Protein 4RM4 (pdb70)

Radius of gyration: 20.6 Å; Cα contacts (8 Å, |Δi|>4): 572; chains: 1; bounding box: 52×47×58 Å

Nearest PDB structures (foldseek):
  4rm4-assembly1_A  TM=1.003E+00  e=1.854E-60  Bacillus subtilis subsp. subtilis
  5l92-assembly2_B  TM=9.508E-01  e=9.763E-37  Priestia megaterium DSM 319
  3ejb-assembly2_D  TM=9.171E-01  e=3.856E-27  Bacillus subtilis
  3ejb-assembly4_H  TM=9.131E-01  e=5.137E-27  Bacillus subtilis
  3buj-assembly1_A  TM=9.079E-01  e=7.380E-24  Micromonospora echinospora

B-factor: mean 26.38, std 10.68, range [10.8, 71.42]

Foldseek 3Di:
DQQDCQVVLVCCVVPPQWDADVVVQAIEHFAQVLLQCQQAVLVFWAQQPLLALSNDHPPVNVLQVVLLLQQQDPVLLVVCLVVLLVLLVVLCVVCLPPQKDWCQVSHLQVSQQVSLCVLLVPPPVCSVVSVVLLVLLPDDCDDDPPVSVVVSVVVVVVSLVVQLVSSVVVLVVLLVPNDSHSSVSCVPVSHDDSSNVSSVSVNCSNVPNVQLSFLLQQLVVLQQVDPPNLVVCLVPVVLLLLSSLLSCLQFQFFQKGKIATCAFDDRPRHTDHHGGIYIRGLNSNSQHCVVDPPSVDSDSPDPPRPRQSQTYHSPRNSCVVVSSSSNSSNSSVVSNSDVDKHWDDFAFDDDPRGHGTPTTMMGD

Organism: Bacillus subtilis (strain 168) 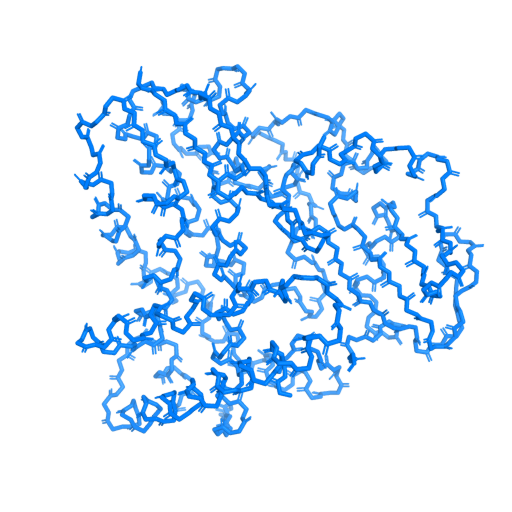(NCBI:txid224308)

InterPro domains:
  IPR001128 Cytochrome P450 [PF00067] (47-373)
  IPR001128 Cytochrome P450 [PR00385] (239-256)
  IPR001128 Cytochrome P450 [PR00385] (274-285)
  IPR001128 Cytochrome P450 [PR00385] (340-349)
  IPR001128 Cytochrome P450 [PR00385] (349-360)
  IPR002397 Cytochrome P450, B-class [PR00359] (84-95)
  IPR002397 Cytochrome P450, B-class [PR00359] (130-146)
  IPR002397 Cytochrome P450, B-class [PR00359] (147-162)
  IPR002397 Cytochrome P450, B-class [PR00359] (193-215)
  IPR002397 Cytochrome P450, B-class [PR00359] (274-285)
  IPR002397 Cytochrome P450, B-class [PR00359] (291-318)
  IPR002397 Cytochrome P450, B-class [PR00359] (319-334)
  IPR002397 Cytochrome P450, B-class [PR00359] (340-349)
  IPR002397 Cytochrome P450, B-class [PR00359] (349-360)
  IPR017972 Cytochrome P450, conserved site [PS00086] (342-351)
  IPR036396 Cytochrome P450 superfamily [G3DSA:1.10.630.10] (22-396)
  IPR036396 Cytochrome P450 superfamily [SSF48264] (23-396)

Solvent-accessible surface area: 17313 Å² total; per-residue (Å²): 124,46,1,92,27,24,94,126,12,56,47,30,14,174,120,34,37,10,32,57,61,125,159,97,101,18,31,18,0,0,53,4,106,20,0,57,97,0,7,21,24,81,113,42,4,10,5,77,108,89,90,10,11,81,39,40,32,51,113,97,4,81,102,2,42,60,8,0,61,56,0,11,50,97,199,11,15,140,85,30,76,74,92,0,59,84,6,0,61,95,13,9,131,170,2,85,81,107,86,64,0,26,0,10,120,26,0,0,68,18,0,3,7,44,0,10,0,43,2,0,12,10,56,102,91,88,54,127,92,0,36,41,14,3,56,64,15,68,48,89,65,58,125,71,103,75,140,50,35,62,56,37,96,122,65,75,88,120,1,47,121,77,0,30,70,27,0,42,41,15,10,112,75,23,126,112,95,84,104,97,3,0,0,4,39,3,24,162,105,84,166,19,58,26,158,35,3,31,32,0,0,5,20,19,2,62,44,25,9,42,44,7,11,2,2,0,0,0,0,0,32,0,3,38,83,28,129,46,15,7,88,52,3,104,85,81,68,108,31,1,69,70,2,3,36,0,0,2,1,13,12,2,11,30,4,18,49,122,20,35,2,65,157,91,26,109,3,50,64,75,101,0,134,107,48,29,45,0,33,0,23,1,4,0,0,0,17,5,82,95,92,8,100,155,8,100,108,16,54,4,138,25,157,108,23,46,20,3,13,23,10,71,38,56,36,73,43,21,20,1,51,12,12,85,28,5,0,42,7,0,1,37,13,0,3,74,28,5,94,89,9,83,48,63,44,43,56,16,32,131,57,113,78,40,8,2,3,140,24,0,95,0,84,75

Structure (mmCIF, N/CA/C/O backbone):
data_4RM4
#
_entry.id   4RM4
#
_cell.length_a   53.996
_cell.length_b   67.573
_cell.length_c   56.406
_cell.angle_alpha   90.00
_cell.angle_beta   113.04
_cell.angle_gamma   90.00
#
_symmetry.space_group_name_H-M   'P 1 21 1'
#
loop_
_entity.id
_entity.type
_entity.pdbx_description
1 polymer 'Cytochrome P450'
2 non-polymer 'PROTOPORPHYRIN IX CONTAINING FE'
3 water water
#
loop_
_atom_site.group_PDB
_atom_site.id
_atom_site.type_symbol
_atom_site.label_atom_id
_atom_site.label_alt_id
_atom_site.label_comp_id
_atom_site.label_asym_id
_atom_site.label_entity_id
_atom_site.label_seq_id
_atom_site.pdbx_PDB_ins_code
_atom_site.Cartn_x
_atom_site.Cartn_y
_atom_site.Cartn_z
_atom_site.occupancy
_atom_site.B_iso_or_equiv
_atom_site.auth_seq_id
_atom_site.auth_comp_id
_atom_site.auth_asym_id
_atom_site.auth_atom_id
_atom_site.pdbx_PDB_model_num
ATOM 1 N N . ASP A 1 22 ? -2.761 -1.891 -13.227 1.00 31.54 22 ASP A N 1
ATOM 2 C CA . ASP A 1 22 ? -4.152 -2.070 -12.835 1.00 33.56 22 ASP A CA 1
ATOM 3 C C . ASP A 1 22 ? -5.047 -0.960 -13.394 1.00 27.12 22 ASP A C 1
ATOM 4 O O . ASP A 1 22 ? -4.634 -0.203 -14.282 1.00 23.97 22 ASP A O 1
ATOM 9 N N . ALA A 1 23 ? -6.268 -0.870 -12.871 1.00 31.87 23 ALA A N 1
ATOM 10 C CA . ALA A 1 23 ? -7.255 0.089 -13.368 1.00 28.08 23 ALA A CA 1
ATOM 11 C C . ALA A 1 23 ? -6.922 1.533 -12.996 1.00 26.15 23 ALA A C 1
ATOM 12 O O . ALA A 1 23 ? -7.496 2.468 -13.557 1.00 23.23 23 ALA A O 1
ATOM 14 N N . TYR A 1 24 ? -6.003 1.718 -12.054 1.00 23.95 24 TYR A N 1
ATOM 15 C CA . TYR A 1 24 ? -5.577 3.068 -11.698 1.00 23.09 24 TYR A CA 1
ATOM 16 C C . TYR A 1 24 ? -4.413 3.538 -12.564 1.00 22.17 24 TYR A C 1
ATOM 17 O O . TYR A 1 24 ? -3.915 4.656 -12.389 1.00 18.78 24 TYR A O 1
ATOM 26 N N . HIS A 1 25 ? -3.976 2.688 -13.496 1.00 17.97 25 HIS A N 1
ATOM 27 C CA . HIS A 1 25 ? -2.766 2.975 -14.279 1.00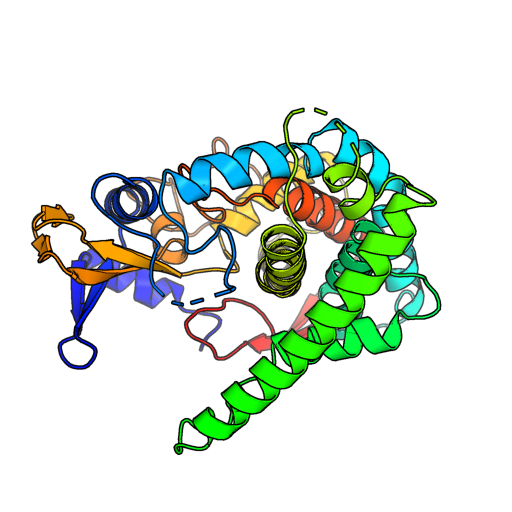 21.17 25 HIS A CA 1
ATOM 28 C C . HIS A 1 25 ? -2.977 2.776 -15.770 1.00 21.82 25 HIS A C 1
ATOM 29 O O . HIS A 1 25 ? -2.264 2.000 -16.402 1.00 22.06 25 HIS A O 1
ATOM 36 N N . PRO A 1 26 ? -3.957 3.489 -16.348 1.00 20.64 26 PRO A N 1
ATOM 37 C CA . PRO A 1 26 ? -4.258 3.305 -17.772 1.00 18.52 26 PRO A CA 1
ATOM 38 C C . PRO A 1 26 ? -3.363 4.115 -18.713 1.00 19.06 26 PRO A C 1
ATOM 39 O O . PRO A 1 26 ? -3.455 3.952 -19.933 1.00 16.96 26 PRO A O 1
ATOM 43 N N . PHE A 1 27 ? -2.523 4.984 -18.164 1.00 19.74 27 PHE A N 1
ATOM 44 C CA . PHE A 1 27 ? -1.824 5.975 -18.978 1.00 21.00 27 PHE A CA 1
ATOM 45 C C . PHE A 1 27 ? -0.778 5.423 -19.949 1.00 19.60 27 PHE A C 1
ATOM 46 O O . PHE A 1 27 ? -0.666 5.907 -21.070 1.00 22.53 27 PHE A O 1
ATOM 54 N N . PRO A 1 28 ? -0.023 4.402 -19.526 1.00 22.38 28 PRO A N 1
ATOM 55 C CA . PRO A 1 28 ? 0.821 3.724 -20.520 1.00 23.65 28 PRO A CA 1
ATOM 56 C C . PRO A 1 28 ? 0.034 3.190 -21.721 1.00 21.08 28 PRO A C 1
ATOM 57 O O . PRO A 1 28 ? 0.498 3.324 -22.865 1.00 23.49 28 PRO A O 1
ATOM 61 N N . TRP A 1 29 ? -1.146 2.617 -21.493 1.00 18.26 29 TRP A N 1
ATOM 62 C CA . TRP A 1 29 ? -1.948 2.118 -22.605 1.00 24.59 29 TRP A CA 1
ATOM 63 C C . TRP A 1 29 ? -2.421 3.243 -23.522 1.00 20.42 29 TRP A C 1
ATOM 64 O O . TRP A 1 29 ? -2.314 3.126 -24.740 1.00 21.11 29 TRP A O 1
ATOM 75 N N . TYR A 1 30 ? -2.960 4.318 -22.942 1.00 20.65 30 TYR A N 1
ATOM 76 C CA . TYR A 1 30 ? -3.308 5.500 -23.724 1.00 19.74 30 TYR A CA 1
ATOM 77 C C . TYR A 1 30 ? -2.103 5.936 -24.570 1.00 18.14 30 TYR A C 1
ATOM 78 O O . TYR A 1 30 ? -2.239 6.244 -25.748 1.00 21.27 30 TYR A O 1
ATOM 87 N N . GLU A 1 31 ? -0.931 6.000 -23.943 1.00 17.88 31 GLU A N 1
ATOM 88 C CA . GLU A 1 31 ? 0.267 6.451 -24.643 1.00 21.35 31 GLU A CA 1
ATOM 89 C C . GLU A 1 31 ? 0.581 5.561 -25.841 1.00 21.79 31 GLU A C 1
ATOM 90 O O . GLU A 1 31 ? 0.958 6.057 -26.904 1.00 23.52 31 GLU A O 1
ATOM 96 N N . SER A 1 32 ? 0.390 4.254 -25.678 1.00 22.23 32 SER A N 1
ATOM 97 C CA . SER A 1 32 ? 0.625 3.323 -26.773 1.00 22.69 32 SER A CA 1
ATOM 98 C C . SER A 1 32 ? -0.383 3.526 -27.918 1.00 24.68 32 SER A C 1
ATOM 99 O O . SER A 1 32 ? -0.012 3.473 -29.089 1.00 27.32 32 SER A O 1
ATOM 102 N N . MET A 1 33 ? -1.648 3.781 -27.585 1.00 19.45 33 MET A N 1
ATOM 103 C CA . MET A 1 33 ? -2.660 4.046 -28.613 1.00 22.38 33 MET A CA 1
ATOM 104 C C . MET A 1 33 ? -2.423 5.373 -29.334 1.00 19.24 33 MET A C 1
ATOM 105 O O . MET A 1 33 ? -2.550 5.453 -30.547 1.00 23.24 33 MET A O 1
ATOM 110 N N . ARG A 1 34 ? -2.097 6.427 -28.595 1.00 21.07 34 ARG A N 1
ATOM 111 C CA . ARG A 1 34 ? -1.813 7.699 -29.256 1.00 21.61 34 ARG A CA 1
ATOM 112 C C . ARG A 1 34 ? -0.721 7.518 -30.308 1.00 25.93 34 ARG A C 1
ATOM 113 O O . ARG A 1 34 ? -0.782 8.095 -31.408 1.00 22.27 34 ARG A O 1
ATOM 121 N N . LYS A 1 35 ? 0.266 6.698 -29.959 1.00 20.52 35 LYS A N 1
ATOM 122 C CA . LYS A 1 35 ? 1.413 6.462 -30.828 1.00 24.78 35 LYS A CA 1
ATOM 123 C C . LYS A 1 35 ? 1.129 5.456 -31.944 1.00 25.50 35 LYS A C 1
ATOM 124 O O . LYS A 1 35 ? 1.488 5.688 -33.102 1.00 27.98 35 LYS A O 1
ATOM 130 N N . ASP A 1 36 ? 0.485 4.350 -31.590 1.00 26.42 36 ASP A N 1
ATOM 131 C CA . ASP A 1 36 ? 0.322 3.209 -32.497 1.00 29.37 36 ASP A CA 1
ATOM 132 C C . ASP A 1 36 ? -1.043 3.079 -33.171 1.00 32.92 36 ASP A C 1
ATOM 133 O O . ASP A 1 36 ? -1.128 2.548 -34.276 1.00 31.55 36 ASP A O 1
ATOM 138 N N . ALA A 1 37 ? -2.109 3.525 -32.503 1.00 25.81 37 ALA A N 1
ATOM 139 C CA . ALA A 1 37 ? -3.461 3.371 -33.043 1.00 18.52 37 ALA A CA 1
ATOM 140 C C . ALA A 1 37 ? -4.374 4.501 -32.572 1.00 19.54 37 ALA A C 1
ATOM 141 O O . ALA A 1 37 ? -5.348 4.253 -31.857 1.00 19.76 37 ALA A O 1
ATOM 143 N N . PRO A 1 38 ? -4.065 5.744 -32.968 1.00 19.88 38 PRO A N 1
ATOM 144 C CA . PRO A 1 38 ? -4.799 6.873 -32.375 1.00 15.93 38 PRO A CA 1
ATOM 145 C C . PRO A 1 38 ? -6.290 6.914 -32.717 1.00 21.45 38 PRO A C 1
ATOM 146 O O . PRO A 1 38 ? -7.050 7.531 -31.974 1.00 16.35 38 PRO A O 1
ATOM 150 N N . VAL A 1 39 ? -6.688 6.310 -33.832 1.00 17.20 39 VAL A N 1
ATOM 151 C CA . VAL A 1 39 ? -8.098 6.205 -34.188 1.00 18.27 39 VAL A CA 1
ATOM 152 C C . VAL A 1 39 ? -8.389 4.743 -34.523 1.00 22.92 39 VAL A C 1
ATOM 153 O O . VAL A 1 39 ? -7.999 4.252 -35.563 1.00 22.14 39 VAL A O 1
ATOM 157 N N . SER A 1 40 ? -9.081 4.057 -33.628 1.00 17.12 40 SER A N 1
ATOM 158 C CA . SER A 1 40 ? -9.127 2.595 -33.657 1.00 22.88 40 SER A CA 1
ATOM 159 C C . SER A 1 40 ? -10.571 2.099 -33.716 1.00 22.48 40 SER A C 1
ATOM 160 O O . SER A 1 40 ? -11.438 2.687 -33.088 1.00 18.67 40 SER A O 1
ATOM 163 N N . PHE A 1 41 ? -10.836 1.025 -34.464 1.00 20.81 41 PHE A N 1
ATOM 164 C CA . PHE A 1 41 ? -12.200 0.484 -34.517 1.00 16.95 41 PHE A CA 1
ATOM 165 C C . PHE A 1 41 ? -12.291 -0.893 -33.866 1.00 17.67 41 PHE A C 1
ATOM 166 O O . PHE A 1 41 ? -11.531 -1.798 -34.182 1.00 18.03 41 PHE A O 1
ATOM 174 N N . ASP A 1 42 ? -13.237 -1.036 -32.950 1.00 16.67 42 ASP A N 1
ATOM 175 C CA . ASP A 1 42 ? -13.451 -2.287 -32.239 1.00 19.31 42 ASP A CA 1
ATOM 176 C C . ASP A 1 42 ? -14.533 -3.039 -32.992 1.00 18.51 42 ASP A C 1
ATOM 177 O O . ASP A 1 42 ? -15.670 -2.583 -33.072 1.00 16.46 42 ASP A O 1
ATOM 182 N N . GLU A 1 43 ? -14.170 -4.171 -33.589 1.00 14.62 43 GLU A N 1
ATOM 183 C CA . GLU A 1 43 ? -15.100 -4.878 -34.458 1.00 17.21 43 GLU A CA 1
ATOM 184 C C . GLU A 1 43 ? -16.178 -5.630 -33.677 1.00 18.25 43 GLU A C 1
ATOM 185 O O . GLU A 1 43 ? -17.219 -5.945 -34.233 1.00 24.09 43 GLU A O 1
ATOM 191 N N . GLU A 1 44 ? -15.926 -5.939 -32.406 1.00 16.99 44 GLU A N 1
ATOM 192 C CA . GLU A 1 44 ? -16.947 -6.653 -31.645 1.00 17.78 44 GLU A CA 1
ATOM 193 C C . GLU A 1 44 ? -18.057 -5.683 -31.290 1.00 19.59 44 GLU A C 1
ATOM 194 O O . GLU A 1 44 ? -19.239 -5.928 -31.574 1.00 21.27 44 GLU A O 1
ATOM 200 N N . ASN A 1 45 ? -17.667 -4.589 -30.650 1.00 20.67 45 ASN A N 1
ATOM 201 C CA . ASN A 1 45 ? -18.637 -3.614 -30.159 1.00 21.02 45 ASN A CA 1
ATOM 202 C C . ASN A 1 45 ? -19.011 -2.564 -31.207 1.00 19.17 45 ASN A C 1
ATOM 203 O O . ASN A 1 45 ? -19.944 -1.779 -31.016 1.00 24.51 45 ASN A O 1
ATOM 208 N N . GLN A 1 46 ? -18.315 -2.596 -32.340 1.00 19.43 46 GLN A N 1
ATOM 209 C CA . GLN A 1 46 ? -18.547 -1.658 -33.431 1.00 16.92 46 GLN A CA 1
ATOM 210 C C . GLN A 1 46 ? -18.479 -0.210 -32.958 1.00 20.69 46 GLN A C 1
ATOM 211 O O . GLN A 1 46 ? -19.402 0.575 -33.170 1.00 22.50 46 GLN A O 1
ATOM 217 N N . VAL A 1 47 ? -17.380 0.132 -32.305 1.00 14.77 47 VAL A N 1
ATOM 218 C CA . VAL A 1 47 ? -17.167 1.480 -31.838 1.00 18.05 47 VAL A CA 1
ATOM 219 C C . VAL A 1 47 ? -15.751 1.951 -32.125 1.00 16.55 47 VAL A C 1
ATOM 220 O O . VAL A 1 47 ? -14.785 1.181 -32.045 1.00 18.35 47 VAL A O 1
ATOM 224 N N . TRP A 1 48 ? -15.644 3.219 -32.501 1.00 16.38 48 TRP A N 1
ATOM 225 C CA . TRP A 1 48 ? -14.357 3.874 -32.655 1.00 15.36 48 TRP A CA 1
ATOM 226 C C . TRP A 1 48 ? -13.841 4.434 -31.331 1.00 13.47 48 TRP A C 1
ATOM 227 O O . TRP A 1 48 ? -14.610 4.959 -30.544 1.00 18.23 48 TRP A O 1
ATOM 238 N N . SER A 1 49 ? -12.533 4.352 -31.117 1.00 13.55 49 SER A N 1
ATOM 239 C CA . SER A 1 49 ? -11.891 5.004 -29.977 1.00 13.44 49 SER A CA 1
ATOM 240 C C . SER A 1 49 ? -10.878 6.033 -30.480 1.00 15.16 49 SER A C 1
ATOM 241 O O . SER A 1 49 ? -10.113 5.770 -31.398 1.00 16.56 49 SER A O 1
ATOM 244 N N . VAL A 1 50 ? -10.897 7.223 -29.896 1.00 15.67 50 VAL A N 1
ATOM 245 C CA . VAL A 1 50 ? -10.070 8.318 -30.377 1.00 16.84 50 VAL A CA 1
ATOM 246 C C . VAL A 1 50 ? -9.208 8.799 -29.203 1.00 16.01 50 VAL A C 1
ATOM 247 O O . VAL A 1 50 ? -9.728 9.010 -28.120 1.00 13.48 50 VAL A O 1
ATOM 251 N N . PHE A 1 51 ? -7.897 8.935 -29.413 1.00 14.60 51 PHE A N 1
ATOM 252 C CA . PHE A 1 51 ? -6.960 9.138 -28.305 1.00 15.65 51 PHE A CA 1
ATOM 253 C C . PHE A 1 51 ? -6.129 10.432 -28.321 1.00 16.18 51 PHE A C 1
ATOM 254 O O . PHE A 1 51 ? -5.569 10.806 -27.291 1.00 14.29 51 PHE A O 1
ATOM 262 N N . LEU A 1 52 ? -6.023 11.095 -29.473 1.00 14.18 52 LEU A N 1
ATOM 263 C CA . LEU A 1 52 ? -5.202 12.308 -29.568 1.00 16.58 52 LEU A CA 1
ATOM 264 C C . LEU A 1 52 ? -5.986 13.555 -29.184 1.00 15.47 52 LEU A C 1
ATOM 265 O O . LEU A 1 52 ? -7.175 13.660 -29.465 1.00 17.53 52 LEU A O 1
ATOM 270 N N . TYR A 1 53 ? -5.312 14.507 -28.555 1.00 17.01 53 TYR A N 1
ATOM 271 C CA . TYR A 1 53 ? -5.983 15.739 -28.124 1.00 18.05 53 TYR A CA 1
ATOM 272 C C . TYR A 1 53 ? -6.819 16.442 -29.222 1.00 16.69 53 TYR A C 1
ATOM 273 O O . TYR A 1 53 ? -7.989 16.752 -29.016 1.00 15.90 53 TYR A O 1
ATOM 282 N N . ASP A 1 54 ? -6.233 16.727 -30.382 1.00 18.46 54 ASP A N 1
ATOM 283 C CA . ASP A 1 54 ? -7.012 17.415 -31.415 1.00 20.06 54 ASP A CA 1
ATOM 284 C C . ASP A 1 54 ? -8.237 16.608 -31.872 1.00 19.70 54 ASP A C 1
ATOM 285 O O . ASP A 1 54 ? -9.323 17.158 -32.085 1.00 19.72 54 ASP A O 1
ATOM 290 N N . ASP A 1 55 ? -8.068 15.297 -32.018 1.00 18.99 55 ASP A N 1
ATOM 291 C CA . ASP A 1 55 ? -9.166 14.444 -32.443 1.00 17.27 55 ASP A CA 1
ATOM 292 C C . ASP A 1 55 ? -10.257 14.375 -31.373 1.00 17.65 55 ASP A C 1
ATOM 293 O O . ASP A 1 55 ? -11.447 14.557 -31.669 1.00 18.85 55 ASP A O 1
ATOM 298 N N . VAL A 1 56 ? -9.847 14.121 -30.138 1.00 14.61 56 VAL A N 1
ATOM 299 C CA . VAL A 1 56 ? -10.791 14.083 -29.024 1.00 14.63 56 VAL A CA 1
ATOM 300 C C . VAL A 1 56 ? -11.567 15.394 -28.907 1.00 16.88 56 VAL A C 1
ATOM 301 O O . VAL A 1 56 ? -12.785 15.394 -28.755 1.00 15.94 56 VAL A O 1
ATOM 305 N N . LYS A 1 57 ? -10.868 16.522 -28.977 1.00 15.70 57 LYS A N 1
ATOM 306 C CA . LYS A 1 57 ? -11.524 17.814 -28.764 1.00 15.21 57 LYS A CA 1
ATOM 307 C C . LYS A 1 57 ? -12.515 18.114 -29.896 1.00 16.93 57 LYS A C 1
ATOM 308 O O . LYS A 1 57 ? -13.611 18.644 -29.662 1.00 19.53 57 LYS A O 1
ATOM 314 N N . LYS A 1 58 ? -12.148 17.745 -31.117 1.00 16.24 58 LYS A N 1
ATOM 315 C CA . LYS A 1 58 ? -13.048 17.924 -32.253 1.00 18.13 58 LYS A CA 1
ATOM 316 C C . LYS A 1 58 ? -14.317 17.083 -32.105 1.00 17.43 58 LYS A C 1
ATOM 317 O O . LYS A 1 58 ? -15.425 17.589 -32.304 1.00 16.33 58 LYS A O 1
ATOM 323 N N . VAL A 1 59 ? -14.160 15.800 -31.776 1.00 17.36 59 VAL A N 1
ATOM 324 C CA . VAL A 1 59 ? -15.322 14.921 -31.594 1.00 16.32 59 VAL A CA 1
ATOM 325 C C . VAL A 1 59 ? -16.278 15.506 -30.545 1.00 18.19 59 VAL A C 1
ATOM 326 O O . VAL A 1 59 ? -17.469 15.650 -30.776 1.00 17.98 59 VAL A O 1
ATOM 330 N N . VAL A 1 60 ? -15.712 15.876 -29.408 1.00 15.26 60 VAL A N 1
ATOM 331 C CA . VAL A 1 60 ? -16.472 16.300 -28.246 1.00 15.13 60 VAL A CA 1
ATOM 332 C C . VAL A 1 60 ? -17.157 17.627 -28.502 1.00 13.42 60 VAL A C 1
ATOM 333 O O . VAL A 1 60 ? -18.290 17.823 -28.100 1.00 15.53 60 VAL A O 1
ATOM 337 N N . GLY A 1 61 ? -16.487 18.520 -29.222 1.00 14.28 61 GLY A N 1
ATOM 338 C CA . GLY A 1 61 ? -17.009 19.860 -29.432 1.00 14.67 61 GLY A CA 1
ATOM 339 C C . GLY A 1 61 ? -17.860 20.072 -30.672 1.00 22.69 61 GLY A C 1
ATOM 340 O O . GLY A 1 61 ? -18.634 21.039 -30.754 1.00 19.05 61 GLY A O 1
ATOM 341 N N . ASP A 1 62 ? -17.728 19.185 -31.650 1.00 18.09 62 ASP A N 1
ATOM 342 C CA . ASP A 1 62 ? -18.359 19.438 -32.933 1.00 18.30 62 ASP A CA 1
ATOM 343 C C . ASP A 1 62 ? -19.811 18.966 -32.879 1.00 22.44 62 ASP A C 1
ATOM 344 O O . ASP A 1 62 ? -20.115 17.832 -33.233 1.00 22.14 62 ASP A O 1
ATOM 349 N N . LYS A 1 63 ? -20.700 19.837 -32.412 1.00 21.61 63 LYS A N 1
ATOM 350 C CA . LYS A 1 63 ? -22.108 19.484 -32.286 1.00 25.92 63 LYS A CA 1
ATOM 351 C C . LYS A 1 63 ? -22.759 19.226 -33.641 1.00 26.06 63 LYS A C 1
ATOM 352 O O . LYS A 1 63 ? -23.710 18.459 -33.739 1.00 23.73 63 LYS A O 1
ATOM 358 N N . GLU A 1 64 ? -22.238 19.854 -34.688 1.00 28.11 64 GLU A N 1
ATOM 359 C CA . GLU A 1 64 ? -22.818 19.684 -36.019 1.00 25.98 64 GLU A CA 1
ATOM 360 C C . GLU A 1 64 ? -22.615 18.269 -36.574 1.00 28.47 64 GLU A C 1
ATOM 361 O O . GLU A 1 64 ? -23.472 17.755 -37.302 1.00 26.47 64 GLU A O 1
ATOM 367 N N . LEU A 1 65 ? -21.484 17.649 -36.231 1.00 22.33 65 LEU A N 1
ATOM 368 C CA . LEU A 1 65 ? -21.115 16.342 -36.768 1.00 20.23 65 LEU A CA 1
ATOM 369 C C . LEU A 1 65 ? -21.290 15.176 -35.795 1.00 20.27 65 LEU A C 1
ATOM 370 O O . LEU A 1 65 ? -21.412 14.031 -36.214 1.00 20.31 65 LEU A O 1
ATOM 375 N N . PHE A 1 66 ? -21.299 15.460 -34.496 1.00 21.11 66 PHE A N 1
ATOM 376 C CA . PHE A 1 66 ? -21.274 14.389 -33.503 1.00 19.67 66 PHE A CA 1
ATOM 377 C C . PHE A 1 66 ? -22.330 14.633 -32.431 1.00 17.64 66 PHE A C 1
ATOM 378 O O . PHE A 1 66 ? -22.250 15.609 -31.693 1.00 18.73 66 PHE A O 1
ATOM 386 N N . SER A 1 67 ? -23.335 13.752 -32.394 1.00 19.17 67 SER A N 1
ATOM 387 C CA . SER A 1 67 ? -24.509 13.876 -31.531 1.00 20.60 67 SER A CA 1
ATOM 388 C C . SER A 1 67 ? -24.307 13.308 -30.126 1.00 16.43 67 SER A C 1
ATOM 389 O O . SER A 1 67 ? -23.528 12.374 -29.936 1.00 16.91 67 SER A O 1
ATOM 392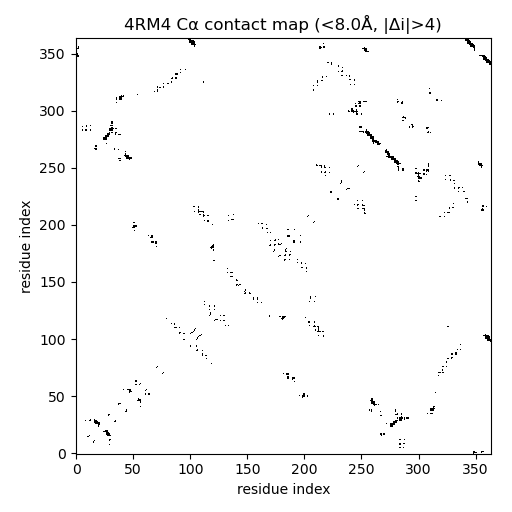 N N . SER A 1 68 ? -25.027 13.867 -29.149 1.00 15.32 68 SER A N 1
ATOM 393 C CA . SER A 1 68 ? -24.945 13.374 -27.783 1.00 15.84 68 SER A CA 1
ATOM 394 C C . SER A 1 68 ? -26.182 12.557 -27.442 1.00 21.10 68 SER A C 1
ATOM 395 O O . SER A 1 68 ? -26.305 12.024 -26.333 1.00 20.42 68 SER A O 1
ATOM 398 N N . CYS A 1 69 ? -27.097 12.457 -28.394 1.00 19.65 69 CYS A N 1
ATOM 399 C CA . CYS A 1 69 ? -28.323 11.693 -28.165 1.00 21.19 69 CYS A CA 1
ATOM 400 C C . CYS A 1 69 ? -28.016 10.199 -28.221 1.00 27.56 69 CYS A C 1
ATOM 401 O O . CYS A 1 69 ? -27.651 9.672 -29.271 1.00 31.71 69 CYS A O 1
ATOM 404 N N . MET A 1 70 ? -28.158 9.520 -27.088 1.00 27.83 70 MET A N 1
ATOM 405 C CA . MET A 1 70 ? -27.742 8.122 -26.977 1.00 26.58 70 MET A CA 1
ATOM 406 C C . MET A 1 70 ? -28.927 7.163 -27.034 1.00 33.11 70 MET A C 1
ATOM 407 O O . MET A 1 70 ? -30.032 7.510 -26.626 1.00 32.37 70 MET A O 1
ATOM 412 N N . GLY A 1 78 ? -34.871 10.857 -20.441 1.00 43.52 78 GLY A N 1
ATOM 413 C CA . GLY A 1 78 ? -34.880 10.967 -18.994 1.00 42.99 78 GLY A CA 1
ATOM 414 C C . GLY A 1 78 ? -33.501 11.296 -18.464 1.00 41.90 78 GLY A C 1
ATOM 415 O O . GLY A 1 78 ? -33.295 11.406 -17.254 1.00 36.96 78 GLY A O 1
ATOM 416 N N . ASN A 1 79 ? -32.555 11.456 -19.384 1.00 36.68 79 ASN A N 1
ATOM 417 C CA . ASN A 1 79 ? -31.167 11.758 -19.043 1.00 33.37 79 ASN A CA 1
ATOM 418 C C . ASN A 1 79 ? -30.875 13.255 -18.994 1.00 31.03 79 ASN A C 1
ATOM 419 O O . ASN A 1 79 ? -29.740 13.669 -18.742 1.00 28.55 79 ASN A O 1
ATOM 424 N N . SER A 1 80 ? -31.904 14.055 -19.252 1.00 26.64 80 SER A N 1
ATOM 425 C CA . SER A 1 80 ? -31.781 15.506 -19.235 1.00 24.04 80 SER A CA 1
ATOM 426 C C . SER A 1 80 ? -30.778 15.988 -20.291 1.00 20.01 80 SER A C 1
ATOM 427 O O . SER A 1 80 ? -30.591 15.329 -21.307 1.00 19.15 80 SER A O 1
ATOM 430 N N . ILE A 1 81 ? -30.142 17.127 -20.043 1.00 16.23 81 ILE A N 1
ATOM 431 C CA . ILE A 1 81 ? -29.435 17.869 -21.088 1.00 15.02 81 ILE A CA 1
ATOM 432 C C . ILE A 1 81 ? -28.173 17.196 -21.647 1.00 18.22 81 ILE A C 1
ATOM 433 O O . ILE A 1 81 ? -27.779 17.464 -22.784 1.00 16.93 81 ILE A O 1
ATOM 438 N N . ILE A 1 82 ? -27.544 16.338 -20.855 1.00 16.44 82 ILE A N 1
ATOM 439 C CA . ILE A 1 82 ? -26.274 15.744 -21.265 1.00 15.52 82 ILE A CA 1
ATOM 440 C C . ILE A 1 82 ? -26.466 14.832 -22.471 1.00 15.73 82 ILE A C 1
ATOM 441 O O . ILE A 1 82 ? -25.519 14.551 -23.191 1.00 17.79 82 ILE A O 1
ATOM 446 N N . ASN A 1 83 ? -27.700 14.387 -22.690 1.00 14.99 83 ASN A N 1
ATOM 447 C CA . ASN A 1 83 ? -28.002 13.526 -23.840 1.00 20.91 83 ASN A CA 1
ATOM 448 C C . ASN A 1 83 ? -29.010 14.162 -24.797 1.00 19.27 83 ASN A C 1
ATOM 449 O O . ASN A 1 83 ? -29.803 13.474 -25.441 1.00 25.25 83 ASN A O 1
ATOM 454 N N . MET A 1 84 ? -28.987 15.482 -24.863 1.00 19.21 84 MET A N 1
ATOM 455 C CA . MET A 1 84 ? -29.861 16.219 -25.764 1.00 20.64 84 MET A CA 1
ATOM 456 C C . MET A 1 84 ? -29.004 16.940 -26.787 1.00 19.57 84 MET A C 1
ATOM 457 O O . MET A 1 84 ? -27.880 17.322 -26.492 1.00 19.17 84 MET A O 1
ATOM 462 N N . ASP A 1 85 ? -29.554 17.148 -27.981 1.00 21.38 85 ASP A N 1
ATOM 463 C CA . ASP A 1 85 ? -28.899 17.954 -28.985 1.00 22.09 85 ASP A CA 1
ATOM 464 C C . ASP A 1 85 ? -29.635 19.280 -29.048 1.00 18.63 85 ASP A C 1
ATOM 465 O O . ASP A 1 85 ? -30.701 19.422 -28.464 1.00 23.73 85 ASP A O 1
ATOM 470 N N . PRO A 1 86 ? -29.057 20.269 -29.720 1.00 20.18 86 PRO A N 1
ATOM 471 C CA . PRO A 1 86 ? -29.869 21.442 -30.053 1.00 23.49 86 PRO A CA 1
ATOM 472 C C . PRO A 1 86 ? -31.006 20.976 -30.954 1.00 26.82 86 PRO A C 1
ATOM 473 O O . PRO A 1 86 ? -30.840 19.971 -31.644 1.00 26.89 86 PRO A O 1
ATOM 477 N N . PRO A 1 87 ? -32.135 21.700 -30.963 1.00 26.77 87 PRO A N 1
ATOM 478 C CA . PRO A 1 87 ? -32.339 22.918 -30.172 1.00 28.32 87 PRO A CA 1
ATOM 479 C C . PRO A 1 87 ? -32.836 22.663 -28.740 1.00 23.37 87 PRO A C 1
ATOM 480 O O . PRO A 1 87 ? -32.805 23.588 -27.934 1.00 26.92 87 PRO A O 1
ATOM 484 N N . LYS A 1 88 ? -33.282 21.451 -28.429 1.00 24.07 88 LYS A N 1
ATOM 485 C CA . LYS A 1 88 ? -33.796 21.158 -27.089 1.00 26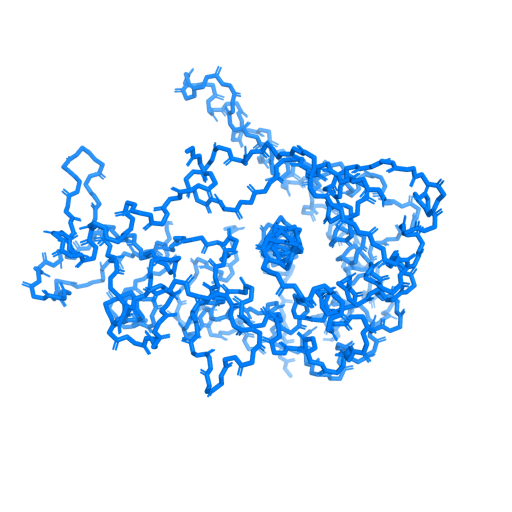.26 88 LYS A CA 1
ATOM 486 C C . LYS A 1 88 ? -32.755 21.505 -26.030 1.00 27.21 88 LYS A C 1
ATOM 487 O O . LYS A 1 88 ? -33.076 22.073 -24.989 1.00 22.24 88 LYS A O 1
ATOM 493 N N . HIS A 1 89 ? -31.500 21.168 -26.309 1.00 23.10 89 HIS A N 1
ATOM 494 C CA . HIS A 1 89 ? -30.433 21.384 -25.336 1.00 18.75 89 HIS A CA 1
ATOM 495 C C . HIS A 1 89 ? -30.217 22.863 -25.058 1.00 19.92 89 HIS A C 1
ATOM 496 O O . HIS A 1 89 ? -30.024 23.270 -23.915 1.00 20.39 89 HIS A O 1
ATOM 503 N N . THR A 1 90 ? -30.248 23.652 -26.121 1.00 20.07 90 THR A N 1
ATOM 504 C CA . THR A 1 90 ? -30.022 25.078 -26.050 1.00 22.40 90 THR A CA 1
ATOM 505 C C . THR A 1 90 ? -30.981 25.714 -25.064 1.00 25.16 90 THR A C 1
ATOM 506 O O . THR A 1 90 ? -30.573 26.461 -24.174 1.00 24.39 90 THR A O 1
ATOM 510 N N . LYS A 1 91 ? -32.261 25.395 -25.217 1.00 23.69 91 LYS A N 1
ATOM 511 C CA . LYS A 1 91 ? -33.306 25.987 -24.390 1.00 20.90 91 LYS A CA 1
ATOM 512 C C . LYS A 1 91 ? -33.129 25.688 -22.902 1.00 25.74 91 LYS A C 1
ATOM 513 O O . LYS A 1 91 ? -33.189 26.593 -22.067 1.00 22.43 91 LYS A O 1
ATOM 519 N N . ILE A 1 92 ? -32.913 24.418 -22.570 1.00 22.09 92 ILE A N 1
ATOM 520 C CA . ILE A 1 92 ? -32.757 24.044 -21.176 1.00 20.65 92 ILE A CA 1
ATOM 521 C C . ILE A 1 92 ? -31.427 24.554 -20.600 1.00 19.13 92 ILE A C 1
ATOM 522 O O . ILE A 1 92 ? -31.412 25.136 -19.516 1.00 19.07 92 ILE A O 1
ATOM 527 N N . ARG A 1 93 ? -30.328 24.368 -21.326 1.00 19.28 93 ARG A N 1
ATOM 528 C CA . ARG A 1 93 ? -29.021 24.816 -20.828 1.00 18.27 93 ARG A CA 1
ATOM 529 C C . ARG A 1 93 ? -29.067 26.295 -20.459 1.00 17.87 93 ARG A C 1
ATOM 530 O O . ARG A 1 93 ? -28.587 26.686 -19.411 1.00 15.89 93 ARG A O 1
ATOM 538 N N . SER A 1 94 ? -29.663 27.125 -21.306 1.00 20.40 94 SER A N 1
ATOM 539 C CA . SER A 1 94 ? -29.647 28.558 -21.018 1.00 18.64 94 SER A CA 1
ATOM 540 C C . SER A 1 94 ? -30.412 28.901 -19.738 1.00 22.88 94 SER A C 1
ATOM 541 O O . SER A 1 94 ? -30.049 29.828 -19.018 1.00 19.69 94 SER A O 1
ATOM 544 N N . VAL A 1 95 ? -31.470 28.154 -19.453 1.00 20.03 95 VAL A N 1
ATOM 545 C CA . VAL A 1 95 ? -32.226 28.354 -18.224 1.00 18.32 95 VAL A CA 1
ATOM 546 C C . VAL A 1 95 ? -31.431 27.917 -16.983 1.00 22.58 95 VAL A C 1
ATOM 547 O O . VAL A 1 95 ? -31.435 28.617 -15.966 1.00 22.43 95 VAL A O 1
ATOM 551 N N . VAL A 1 96 ? -30.725 26.781 -17.063 1.00 15.93 96 VAL A N 1
ATOM 552 C CA . VAL A 1 96 ? -30.061 26.254 -15.870 1.00 16.11 96 VAL A CA 1
ATOM 553 C C . VAL A 1 96 ? -28.701 26.908 -15.571 1.00 17.16 96 VAL A C 1
ATOM 554 O O . VAL A 1 96 ? -28.174 26.752 -14.472 1.00 19.55 96 VAL A O 1
ATOM 558 N N . ASN A 1 97 ? -28.141 27.631 -16.537 1.00 16.89 97 ASN A N 1
ATOM 559 C CA . ASN A 1 97 ? -26.914 28.393 -16.275 1.00 20.72 97 ASN A CA 1
ATOM 560 C C . ASN A 1 97 ? -27.063 29.291 -15.058 1.00 16.62 97 ASN A C 1
ATOM 561 O O . ASN A 1 97 ? -26.094 29.539 -14.335 1.00 18.05 97 ASN A O 1
ATOM 566 N N . LYS A 1 98 ? -28.279 29.797 -14.863 1.00 17.14 98 LYS A N 1
ATOM 567 C CA . LYS A 1 98 ? -28.567 30.719 -13.766 1.00 19.49 98 LYS A CA 1
ATOM 568 C C . LYS A 1 98 ? -28.314 30.121 -12.388 1.00 18.86 98 LYS A C 1
ATOM 569 O O . LYS A 1 98 ? -28.210 30.853 -11.405 1.00 20.09 98 LYS A O 1
ATOM 575 N N . ALA A 1 99 ? -28.248 28.797 -12.313 1.00 17.36 99 ALA A N 1
ATOM 576 C CA . ALA A 1 99 ? -28.052 28.119 -11.030 1.00 20.92 99 ALA A CA 1
ATOM 577 C C . ALA A 1 99 ? -26.579 27.950 -10.635 1.00 16.04 99 ALA A C 1
ATOM 578 O O . ALA A 1 99 ? -26.287 27.536 -9.513 1.00 16.15 99 ALA A O 1
ATOM 580 N N . PHE A 1 100 ? -25.667 28.263 -11.560 1.00 16.41 100 PHE A N 1
ATOM 581 C CA . PHE A 1 100 ? -24.224 28.076 -11.344 1.00 16.93 100 PHE A CA 1
ATOM 582 C C . PHE A 1 100 ? -23.350 29.326 -11.571 1.00 18.63 100 PHE A C 1
ATOM 583 O O . PHE A 1 100 ? -22.129 29.219 -11.744 1.00 16.85 100 PHE A O 1
ATOM 591 N N . THR A 1 101 ? -23.970 30.500 -11.518 1.00 18.09 101 THR A N 1
ATOM 592 C CA . THR A 1 101 ? -23.264 31.763 -11.734 1.00 16.43 101 THR A CA 1
ATOM 593 C C . THR A 1 101 ? -22.246 32.000 -10.630 1.00 18.43 101 THR A C 1
ATOM 594 O O . THR A 1 101 ? -22.327 31.408 -9.549 1.00 18.65 101 THR A O 1
ATOM 598 N N . PRO A 1 102 ? -21.274 32.866 -10.895 1.00 16.98 102 PRO A N 1
ATOM 599 C CA . PRO A 1 102 ? -20.297 33.140 -9.837 1.00 18.60 102 PRO A CA 1
ATOM 600 C C . PRO A 1 102 ? -20.967 33.678 -8.558 1.00 24.05 102 PRO A C 1
ATOM 601 O O . PRO A 1 102 ? -20.522 33.373 -7.451 1.00 19.78 102 PRO A O 1
ATOM 605 N N . ARG A 1 103 ? -22.051 34.431 -8.715 1.00 17.12 103 ARG A N 1
ATOM 606 C CA . ARG A 1 103 ? -22.793 34.946 -7.564 1.00 19.88 103 ARG A CA 1
ATOM 607 C C . ARG A 1 103 ? -23.343 33.830 -6.665 1.00 20.37 103 ARG A C 1
ATOM 608 O O . ARG A 1 103 ? -23.242 33.891 -5.431 1.00 19.34 103 ARG A O 1
ATOM 616 N N . VAL A 1 104 ? -23.920 32.806 -7.280 1.00 19.35 104 VAL A N 1
ATOM 617 C CA . VAL A 1 104 ? -24.445 31.674 -6.516 1.00 18.64 104 VAL A CA 1
ATOM 618 C C . VAL A 1 104 ? -23.343 30.868 -5.815 1.00 21.93 104 VAL A C 1
ATOM 619 O O . VAL A 1 104 ? -23.479 30.518 -4.646 1.00 20.54 104 VAL A O 1
ATOM 623 N N . MET A 1 105 ? -22.256 30.588 -6.530 1.00 19.62 105 MET A N 1
ATOM 624 C CA . MET A 1 105 ? -21.109 29.876 -5.954 1.00 20.18 105 MET A CA 1
ATOM 625 C C . MET A 1 105 ? -20.577 30.632 -4.748 1.00 20.62 105 MET A C 1
ATOM 626 O O . MET A 1 105 ? -20.277 30.029 -3.719 1.00 21.88 105 MET A O 1
ATOM 631 N N . LYS A 1 106 ? -20.458 31.952 -4.878 1.00 17.49 106 LYS A N 1
ATOM 632 C CA . LYS A 1 106 ? -19.967 32.782 -3.772 1.00 21.29 106 LYS A CA 1
ATOM 633 C C . LYS A 1 106 ? -20.870 32.597 -2.562 1.00 28.27 106 LYS A C 1
ATOM 634 O O . LYS A 1 106 ? -20.410 32.479 -1.420 1.00 27.36 106 LYS A O 1
ATOM 640 N N . GLN A 1 107 ? -22.170 32.562 -2.838 1.00 25.46 107 GLN A N 1
ATOM 641 C CA . GLN A 1 107 ? -23.197 32.459 -1.816 1.00 27.19 107 GLN A CA 1
ATOM 642 C C . GLN A 1 107 ? -23.065 31.179 -1.002 1.00 32.20 107 GLN A C 1
ATOM 643 O O . GLN A 1 107 ? -23.394 31.147 0.183 1.00 32.34 107 GLN A O 1
ATOM 649 N N . TRP A 1 108 ? -22.576 30.123 -1.642 1.00 26.17 108 TRP A N 1
ATOM 650 C CA . TRP A 1 108 ? -22.545 28.802 -1.026 1.00 25.25 108 TRP A CA 1
ATOM 651 C C . TRP A 1 108 ? -21.174 28.388 -0.474 1.00 25.26 108 TRP A C 1
ATOM 652 O O . TRP A 1 108 ? -21.069 27.392 0.238 1.00 29.03 108 TRP A O 1
ATOM 663 N N . GLU A 1 109 ? -20.143 29.165 -0.780 1.00 24.38 109 GLU A N 1
ATOM 664 C CA . GLU A 1 109 ? -18.782 28.843 -0.339 1.00 28.35 109 GLU A CA 1
ATOM 665 C C . GLU A 1 109 ? -18.719 28.666 1.182 1.00 28.12 109 GLU A C 1
ATOM 666 O O . GLU A 1 109 ? -18.135 27.693 1.674 1.00 25.85 109 GLU A O 1
ATOM 672 N N . PRO A 1 110 ? -19.312 29.614 1.929 1.00 31.86 110 PRO A N 1
ATOM 673 C CA . PRO A 1 110 ? -19.466 29.472 3.378 1.00 33.03 110 PRO A CA 1
ATOM 674 C C . PRO A 1 110 ? -19.934 28.083 3.785 1.00 30.92 110 PRO A C 1
ATOM 675 O O . PRO A 1 110 ? -19.275 27.433 4.602 1.00 33.94 110 PRO A O 1
ATOM 679 N N . ARG A 1 111 ? -21.052 27.623 3.228 1.00 29.94 111 ARG A N 1
ATOM 680 C CA . ARG A 1 111 ? -21.618 26.340 3.640 1.00 25.91 111 ARG A CA 1
ATOM 681 C C . ARG A 1 111 ? -20.788 25.130 3.222 1.00 31.00 111 ARG A C 1
ATOM 682 O O . ARG A 1 111 ? -20.772 24.112 3.916 1.00 29.30 111 ARG A O 1
ATOM 690 N N . ILE A 1 112 ? -20.108 25.231 2.083 1.00 26.73 112 ILE A N 1
ATOM 691 C CA . ILE A 1 112 ? -19.256 24.136 1.640 1.00 26.67 112 ILE A CA 1
ATOM 692 C C . ILE A 1 112 ? -18.063 24.028 2.583 1.00 23.69 112 ILE A C 1
ATOM 693 O O . ILE A 1 112 ? -17.617 22.922 2.910 1.00 26.73 112 ILE A O 1
ATOM 698 N N . GLN A 1 113 ? -17.576 25.177 3.043 1.00 25.27 113 GLN A N 1
ATOM 699 C CA . GLN A 1 113 ? -16.478 25.219 4.007 1.00 27.13 113 GLN A CA 1
ATOM 700 C C . GLN A 1 113 ? -16.878 24.581 5.329 1.00 31.24 113 GLN A C 1
ATOM 701 O O . GLN A 1 113 ? -16.122 23.804 5.913 1.00 29.37 113 GLN A O 1
ATOM 707 N N . GLU A 1 114 ? -18.079 24.902 5.797 1.00 28.72 114 GLU A N 1
ATOM 708 C CA . GLU A 1 114 ? -18.558 24.368 7.061 1.00 33.28 114 GLU A CA 1
ATOM 709 C C . GLU A 1 114 ? -18.715 22.851 6.982 1.00 31.51 114 GLU A C 1
ATOM 710 O O . GLU A 1 114 ? -18.325 22.132 7.898 1.00 33.39 114 GLU A O 1
ATOM 716 N N . ILE A 1 115 ? -19.262 22.365 5.875 1.00 25.27 115 ILE A N 1
ATOM 717 C CA . ILE A 1 115 ? -19.406 20.933 5.663 1.00 29.75 115 ILE A CA 1
ATOM 718 C C . ILE A 1 115 ? -18.041 20.237 5.670 1.00 28.35 115 ILE A C 1
ATOM 719 O O . ILE A 1 115 ? -17.857 19.174 6.269 1.00 25.8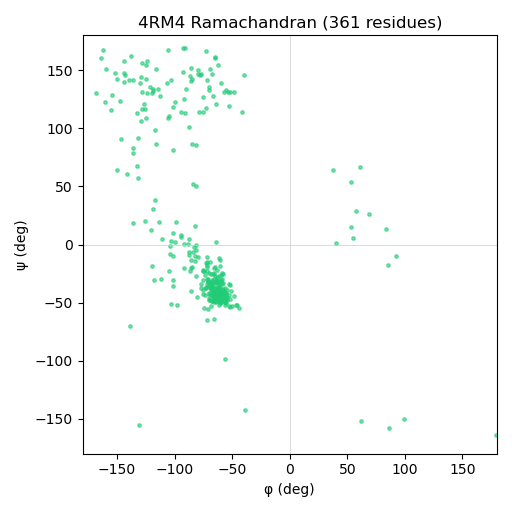8 115 ILE A O 1
ATOM 724 N N . THR A 1 116 ? -17.094 20.833 4.966 1.00 26.44 116 THR A N 1
ATOM 725 C CA . THR A 1 116 ? -15.748 20.289 4.890 1.00 25.59 116 THR A CA 1
ATOM 726 C C . THR A 1 116 ? -15.142 20.201 6.286 1.00 26.71 116 THR A C 1
ATOM 727 O O . THR A 1 116 ? -14.616 19.159 6.681 1.00 26.87 116 THR A O 1
ATOM 731 N N . ASP A 1 117 ? -15.227 21.288 7.039 1.00 25.82 117 ASP A N 1
ATOM 732 C CA . ASP A 1 117 ? -14.637 21.301 8.377 1.00 27.28 117 ASP A CA 1
ATOM 733 C C . ASP A 1 117 ? -15.273 20.250 9.281 1.00 32.49 117 ASP A C 1
ATOM 734 O O . ASP A 1 117 ? -14.592 19.637 10.098 1.00 28.94 117 ASP A O 1
ATOM 739 N N . GLU A 1 118 ? -16.575 20.031 9.118 1.00 28.61 118 GLU A N 1
ATOM 740 C CA . GLU A 1 118 ? -17.288 19.050 9.940 1.00 28.35 118 GLU A CA 1
ATOM 741 C C . GLU A 1 118 ? -16.866 17.618 9.637 1.00 28.61 118 GLU A C 1
ATOM 742 O O . GLU A 1 118 ? -16.745 16.794 10.545 1.00 29.87 118 GLU A O 1
ATOM 748 N N . LEU A 1 119 ? -16.636 17.322 8.358 1.00 23.70 119 LEU A N 1
ATOM 749 C CA . LEU A 1 119 ? -16.148 16.008 7.964 1.00 28.80 119 LEU A CA 1
ATOM 750 C C . LEU A 1 119 ? -14.786 15.749 8.583 1.00 24.35 119 LEU A C 1
ATOM 751 O O . LEU A 1 119 ? -14.547 14.695 9.170 1.00 25.63 119 LEU A O 1
ATOM 756 N N . ILE A 1 120 ? -13.898 16.722 8.440 1.00 29.52 120 ILE A N 1
ATOM 757 C CA . ILE A 1 120 ? -12.535 16.598 8.937 1.00 27.12 120 ILE A CA 1
ATOM 758 C C . ILE A 1 120 ? -12.497 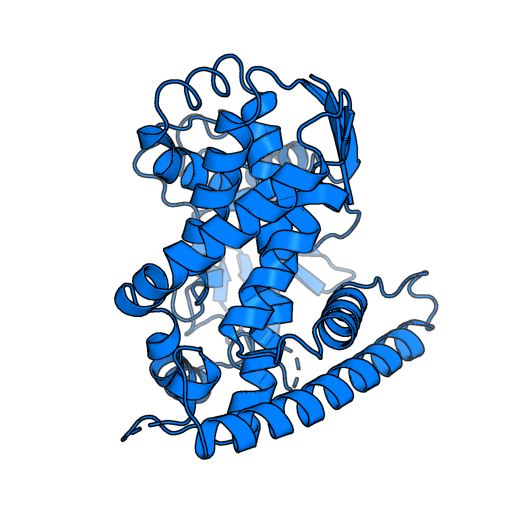16.359 10.453 1.00 31.24 120 ILE A C 1
ATOM 759 O O . ILE A 1 120 ? -11.732 15.518 10.939 1.00 28.91 120 ILE A O 1
ATOM 764 N N . GLN A 1 121 ? -13.345 17.079 11.186 1.00 32.73 121 GLN A N 1
ATOM 765 C CA . GLN A 1 121 ? -13.418 16.953 12.641 1.00 32.43 121 GLN A CA 1
ATOM 766 C C . GLN A 1 121 ? -13.597 15.510 13.097 1.00 34.63 121 GLN A C 1
ATOM 767 O O . GLN A 1 121 ? -13.061 15.113 14.136 1.00 36.83 121 GLN A O 1
ATOM 773 N N . LYS A 1 122 ? -14.336 14.726 12.316 1.00 31.85 122 LYS A N 1
ATOM 774 C CA . LYS A 1 122 ? -14.609 13.334 12.661 1.00 29.57 122 LYS A CA 1
ATOM 775 C C . LYS A 1 122 ? -13.357 12.452 12.646 1.00 36.60 122 LYS A C 1
ATOM 776 O O . LYS A 1 122 ? -13.283 11.475 13.393 1.00 34.14 122 LYS A O 1
ATOM 782 N N . PHE A 1 123 ? -12.375 12.784 11.805 1.00 31.20 123 PHE A N 1
ATOM 783 C CA . PHE A 1 123 ? -11.160 11.968 11.737 1.00 32.24 123 PHE A CA 1
ATOM 784 C C . PHE A 1 123 ? -9.871 12.722 12.075 1.00 34.58 123 PHE A C 1
ATOM 785 O O . PHE A 1 123 ? -8.770 12.211 11.858 1.00 35.22 123 PHE A O 1
ATOM 793 N N . GLN A 1 124 ? -10.030 13.917 12.636 1.00 31.44 124 GLN A N 1
ATOM 794 C CA . GLN A 1 124 ? -8.925 14.827 12.952 1.00 37.64 124 GLN A CA 1
ATOM 795 C C . GLN A 1 124 ? -7.863 14.255 13.904 1.00 37.88 124 GLN A C 1
ATOM 796 O O . GLN A 1 124 ? -6.714 14.701 13.902 1.00 40.87 124 GLN A O 1
ATOM 802 N N . GLY A 1 125 ? -8.241 13.279 14.722 1.00 39.69 125 GLY A N 1
ATOM 803 C CA . GLY A 1 125 ? -7.321 12.745 15.715 1.00 40.92 125 GLY A CA 1
ATOM 804 C C . GLY A 1 125 ? -6.685 11.403 15.389 1.00 43.28 125 GLY A C 1
ATOM 805 O O . GLY A 1 125 ? -5.924 10.858 16.192 1.00 43.43 125 GLY A O 1
ATOM 806 N N . ARG A 1 126 ? -6.978 10.873 14.208 1.00 35.99 126 ARG A N 1
ATOM 807 C CA . ARG A 1 126 ? -6.581 9.515 13.873 1.00 36.99 126 ARG A CA 1
ATOM 808 C C . ARG A 1 126 ? -5.239 9.450 13.155 1.00 35.62 126 ARG A C 1
ATOM 809 O O . ARG A 1 126 ? -4.869 10.364 12.418 1.00 45.68 126 ARG A O 1
ATOM 817 N N . SER A 1 127 ? -4.509 8.366 13.382 1.00 36.81 127 SER A N 1
ATOM 818 C CA . SER A 1 127 ? -3.187 8.210 12.797 1.00 39.02 127 SER A CA 1
ATOM 819 C C . SER A 1 127 ? -3.304 7.614 11.401 1.00 37.33 127 SER A C 1
ATOM 820 O O . SER A 1 127 ? -2.383 7.722 10.586 1.00 34.53 127 SER A O 1
ATOM 823 N N . GLU A 1 128 ? -4.445 6.980 11.145 1.00 34.78 128 GLU A N 1
ATOM 824 C CA . GLU A 1 128 ? -4.751 6.398 9.842 1.00 36.33 128 GLU A CA 1
ATOM 825 C C . GLU A 1 128 ? -6.233 6.570 9.523 1.00 37.52 128 GLU A C 1
ATOM 826 O O . GLU A 1 128 ? -7.088 6.533 10.413 1.00 31.66 128 GLU A O 1
ATOM 832 N N . PHE A 1 129 ? -6.537 6.766 8.248 1.00 28.89 129 PHE A N 1
ATOM 833 C CA . PHE A 1 129 ? -7.926 6.857 7.825 1.00 32.19 129 PHE A CA 1
ATOM 834 C C . PHE A 1 129 ? -8.043 6.690 6.322 1.00 27.91 129 PHE A C 1
ATOM 835 O O . PHE A 1 129 ? -7.059 6.842 5.588 1.00 28.58 129 PHE A O 1
ATOM 843 N N . ASP A 1 130 ? -9.250 6.356 5.880 1.00 30.15 130 ASP A N 1
ATOM 844 C CA . ASP A 1 130 ? -9.565 6.213 4.466 1.00 25.22 130 ASP A CA 1
ATOM 845 C C . ASP A 1 130 ? -10.053 7.564 3.952 1.00 27.18 130 ASP A C 1
ATOM 846 O O . ASP A 1 130 ? -11.103 8.056 4.366 1.00 22.12 130 ASP A O 1
ATOM 851 N N . LEU A 1 131 ? -9.275 8.179 3.065 1.00 21.06 131 LEU A N 1
ATOM 852 C CA . LEU A 1 131 ? -9.630 9.480 2.518 1.00 22.98 131 LEU A CA 1
ATOM 853 C C . LEU A 1 131 ? -10.959 9.419 1.749 1.00 21.75 131 LEU A C 1
ATOM 854 O O . LEU A 1 131 ? -11.725 10.383 1.726 1.00 22.69 131 LEU A O 1
ATOM 859 N N . VAL A 1 132 ? -11.235 8.282 1.117 1.00 21.68 132 VAL A N 1
ATOM 860 C CA . VAL A 1 132 ? -12.475 8.153 0.350 1.00 21.24 132 VAL A CA 1
ATOM 861 C C . VAL A 1 132 ? -13.670 8.057 1.300 1.00 22.59 132 VAL A C 1
ATOM 862 O O . VAL A 1 132 ? -14.510 8.952 1.332 1.00 18.41 132 VAL A O 1
ATOM 866 N N . HIS A 1 133 ? -13.735 6.989 2.095 1.00 20.49 133 HIS A N 1
ATOM 867 C CA . HIS A 1 133 ? -14.910 6.778 2.941 1.00 27.10 133 HIS A CA 1
ATOM 868 C C . HIS A 1 133 ? -15.178 7.948 3.881 1.00 20.85 133 HIS A C 1
ATOM 869 O O . HIS A 1 133 ? -16.324 8.357 4.077 1.00 20.71 133 HIS A O 1
ATOM 876 N N . ASP A 1 134 ? -14.115 8.493 4.464 1.00 22.66 134 ASP A N 1
ATOM 877 C CA . ASP A 1 134 ? -14.250 9.499 5.503 1.00 22.17 134 ASP A CA 1
ATOM 878 C C . ASP A 1 134 ? -14.415 10.925 4.999 1.00 26.42 134 ASP A C 1
ATOM 879 O O . ASP A 1 134 ? -14.835 11.802 5.752 1.00 23.31 134 ASP A O 1
ATOM 884 N N . PHE A 1 135 ? -14.042 11.180 3.751 1.00 21.41 135 PHE A N 1
ATOM 885 C CA . PHE A 1 135 ? -13.921 12.563 3.302 1.00 17.82 135 PHE A CA 1
ATOM 886 C C . PHE A 1 135 ? -14.456 12.786 1.890 1.00 18.59 135 PHE A C 1
ATOM 887 O O . PHE A 1 135 ? -15.486 13.421 1.723 1.00 20.24 135 PHE A O 1
ATOM 895 N N . SER A 1 136 ? -13.772 12.263 0.878 1.00 16.54 136 SER A N 1
ATOM 896 C CA . SER A 1 136 ? -14.146 12.603 -0.500 1.00 17.62 136 SER A CA 1
ATOM 897 C C . SER A 1 136 ? -15.469 11.994 -0.965 1.00 17.84 136 SER A C 1
ATOM 898 O O . SER A 1 136 ? -16.142 12.590 -1.798 1.00 19.21 136 SER A O 1
ATOM 901 N N . TYR A 1 137 ? -15.843 10.821 -0.442 1.00 17.32 137 TYR A N 1
ATOM 902 C CA . TYR A 1 137 ? -17.139 10.205 -0.779 1.00 22.30 137 TYR A CA 1
ATOM 903 C C . TYR A 1 137 ? -18.358 10.980 -0.232 1.00 21.10 137 TYR A C 1
ATOM 904 O O . TYR A 1 137 ? -19.284 11.332 -0.986 1.00 20.00 137 TYR A O 1
ATOM 913 N N . PRO A 1 138 ? -18.371 11.266 1.071 1.00 22.13 138 PRO A N 1
ATOM 914 C CA . PRO A 1 138 ? -19.548 11.969 1.599 1.00 19.68 138 PRO A CA 1
ATOM 915 C C . PRO A 1 138 ? -19.667 13.445 1.195 1.00 21.15 138 PRO A C 1
ATOM 916 O O . PRO A 1 138 ? -20.794 13.961 1.084 1.00 20.12 138 PRO A O 1
ATOM 920 N N . LEU A 1 139 ? -18.541 14.115 0.980 1.00 20.46 139 LEU A N 1
ATOM 921 C CA . LEU A 1 139 ? -18.555 15.569 0.810 1.00 18.48 139 LEU A CA 1
ATOM 922 C C . LEU A 1 139 ? -19.476 16.071 -0.315 1.00 16.46 139 LEU A C 1
ATOM 923 O O . LEU A 1 139 ? -20.319 16.936 -0.066 1.00 18.16 139 LEU A O 1
ATOM 928 N N . PRO A 1 140 ? -19.337 15.530 -1.541 1.00 17.94 140 PRO A N 1
ATOM 929 C CA . PRO A 1 140 ? -20.154 16.099 -2.628 1.00 17.63 140 PRO A CA 1
ATOM 930 C C . PRO A 1 140 ? -21.648 15.833 -2.462 1.00 20.00 140 PRO A C 1
ATOM 931 O O . PRO A 1 140 ? -22.484 16.625 -2.922 1.00 19.54 140 PRO A O 1
ATOM 935 N N . VAL A 1 141 ? -21.977 14.708 -1.840 1.00 21.16 141 VAL A N 1
ATOM 936 C CA . VAL A 1 141 ? -23.371 14.359 -1.574 1.00 16.15 141 VAL A CA 1
ATOM 937 C C . VAL A 1 141 ? -24.019 15.331 -0.606 1.00 21.99 141 VAL A C 1
ATOM 938 O O . VAL A 1 141 ? -25.140 15.796 -0.840 1.00 20.27 141 VAL A O 1
ATOM 942 N N . ILE A 1 142 ? -23.319 15.636 0.485 1.00 18.91 142 ILE A N 1
ATOM 943 C CA . ILE A 1 142 ? -23.830 16.597 1.447 1.00 22.10 142 ILE A CA 1
ATOM 944 C C . ILE A 1 142 ? -23.984 17.959 0.799 1.00 20.47 142 ILE A C 1
ATOM 945 O O . ILE A 1 142 ? -24.993 18.632 0.980 1.00 18.30 142 ILE A O 1
ATOM 950 N N . VAL A 1 143 ? -22.977 18.362 0.030 1.00 16.78 143 VAL A N 1
ATOM 951 C CA . VAL A 1 143 ? -23.032 19.657 -0.632 1.00 18.56 143 VAL A CA 1
ATOM 952 C C . VAL A 1 143 ? -24.225 19.775 -1.575 1.00 21.28 143 VAL A C 1
ATOM 953 O O . VAL A 1 143 ? -24.947 20.761 -1.531 1.00 19.22 143 VAL A O 1
ATOM 957 N N . ILE A 1 144 ? -24.431 18.775 -2.427 1.00 19.80 144 ILE A N 1
ATOM 958 C CA . ILE A 1 144 ? -25.481 18.874 -3.442 1.00 19.45 144 ILE A CA 1
ATOM 959 C C . ILE A 1 144 ? -26.870 18.773 -2.805 1.00 19.57 144 ILE A C 1
ATOM 960 O O . ILE A 1 144 ? -27.847 19.372 -3.276 1.00 18.69 144 ILE A O 1
ATOM 965 N N . SER A 1 145 ? -26.966 18.021 -1.719 1.00 19.29 145 SER A N 1
ATOM 966 C CA . SER A 1 145 ? -28.264 17.920 -1.059 1.00 20.13 145 SER A CA 1
ATOM 967 C C . SER A 1 145 ? -28.671 19.298 -0.534 1.00 18.72 145 SER A C 1
ATOM 968 O O . SER A 1 145 ? -29.821 19.702 -0.670 1.00 20.38 145 SER A O 1
ATOM 971 N N . GLU A 1 146 ? -27.726 20.015 0.058 1.00 18.25 146 GLU A N 1
ATOM 972 C CA . GLU A 1 146 ? -28.006 21.354 0.586 1.00 21.08 146 GLU A CA 1
ATOM 973 C C . GLU A 1 146 ? -28.236 22.358 -0.531 1.00 25.37 146 GLU A C 1
ATOM 974 O O . GLU A 1 146 ? -29.076 23.256 -0.423 1.00 24.21 146 GLU A O 1
ATOM 980 N N . LEU A 1 147 ? -27.501 22.194 -1.622 1.00 25.11 147 LEU A N 1
ATOM 981 C CA . LEU A 1 147 ? -27.705 23.037 -2.787 1.00 23.80 147 LEU A CA 1
ATOM 982 C C . LEU A 1 147 ? -29.006 22.720 -3.514 1.00 20.87 147 LEU A C 1
ATOM 983 O O . LEU A 1 147 ? -29.538 23.569 -4.227 1.00 26.10 147 LEU A O 1
ATOM 988 N N . LEU A 1 148 ? -29.521 21.506 -3.337 1.00 20.21 148 LEU A N 1
ATOM 989 C CA . LEU A 1 148 ? -30.819 21.128 -3.913 1.00 21.58 148 LEU A CA 1
ATOM 990 C C . LEU A 1 148 ? -31.976 21.325 -2.947 1.00 26.98 148 LEU A C 1
ATOM 991 O O . LEU A 1 148 ? -33.106 20.916 -3.235 1.00 30.71 148 LEU A O 1
ATOM 996 N N . GLY A 1 149 ? -31.690 21.919 -1.794 1.00 28.71 149 GLY A N 1
ATOM 997 C CA . GLY A 1 149 ? -32.730 22.243 -0.833 1.00 27.83 149 GLY A CA 1
ATOM 998 C C . GLY A 1 149 ? -33.361 21.036 -0.167 1.00 28.75 149 GLY A C 1
ATOM 999 O O . GLY A 1 149 ? -34.508 21.093 0.283 1.00 30.73 149 GLY A O 1
ATOM 1000 N N . VAL A 1 150 ? -32.615 19.940 -0.090 1.00 24.24 150 VAL A N 1
ATOM 1001 C CA . VAL A 1 150 ? -33.089 18.756 0.614 1.00 29.59 150 VAL A CA 1
ATOM 1002 C C . VAL A 1 150 ? -33.250 19.100 2.090 1.00 30.40 150 VAL A C 1
ATOM 1003 O O . VAL A 1 150 ? -32.294 19.525 2.737 1.00 26.06 150 VAL A O 1
ATOM 1007 N N . PRO A 1 151 ? -34.471 18.957 2.626 1.00 31.44 151 PRO A N 1
ATOM 1008 C CA . PRO A 1 151 ? -34.642 19.300 4.041 1.00 34.89 151 PRO A CA 1
ATOM 1009 C C . PRO A 1 151 ? -33.729 18.443 4.912 1.00 36.94 151 PRO A C 1
ATOM 1010 O O . PRO A 1 151 ? -33.576 17.248 4.651 1.00 35.52 151 PRO A O 1
ATOM 1014 N N . SER A 1 152 ? -33.120 19.058 5.924 1.00 37.93 152 SER A N 1
ATOM 1015 C CA . SER A 1 152 ? -32.110 18.391 6.741 1.00 41.01 152 SER A CA 1
ATOM 1016 C C . SER A 1 152 ? -32.647 17.144 7.439 1.00 38.80 152 SER A C 1
ATOM 1017 O O . SER A 1 152 ? -31.889 16.222 7.754 1.00 40.74 152 SER A O 1
ATOM 1020 N N . ALA A 1 153 ? -33.952 17.113 7.673 1.00 37.09 153 ALA A N 1
ATOM 1021 C CA . ALA A 1 153 ? -34.567 15.950 8.303 1.00 40.84 153 ALA A CA 1
ATOM 1022 C C . ALA A 1 153 ? -34.865 14.829 7.301 1.00 36.49 153 ALA A C 1
ATOM 1023 O O . ALA A 1 153 ? -35.617 13.906 7.604 1.00 38.67 153 ALA A O 1
ATOM 1025 N N . HIS A 1 154 ? -34.264 14.900 6.118 1.00 35.12 154 HIS A N 1
ATOM 1026 C CA . HIS A 1 154 ? -34.437 13.840 5.122 1.00 34.47 154 HIS A CA 1
ATOM 1027 C C . HIS A 1 154 ? -33.127 13.442 4.454 1.00 30.10 154 HIS A C 1
ATOM 1028 O O . HIS A 1 154 ? -33.117 12.792 3.407 1.00 26.41 154 HIS A O 1
ATOM 1035 N N . MET A 1 155 ? -32.028 13.804 5.103 1.00 30.06 155 MET A N 1
ATOM 1036 C CA . MET A 1 155 ? -30.696 13.556 4.581 1.00 26.66 155 MET A CA 1
ATOM 1037 C C . MET A 1 155 ? -30.307 12.091 4.339 1.00 29.30 155 MET A C 1
ATOM 1038 O O . MET A 1 155 ? -29.591 11.812 3.381 1.00 30.18 155 MET A O 1
ATOM 1043 N N . GLU A 1 156 ? -30.749 11.159 5.188 1.00 31.57 156 GLU A N 1
ATOM 1044 C CA . GLU A 1 156 ? -30.321 9.757 5.023 1.00 29.64 156 GLU A CA 1
ATOM 1045 C C . GLU A 1 156 ? -30.980 9.080 3.834 1.00 24.98 156 GLU A C 1
ATOM 1046 O O . GLU A 1 156 ? -30.363 8.279 3.130 1.00 27.67 156 GLU A O 1
ATOM 1052 N N . GLN A 1 157 ? -32.245 9.401 3.620 1.00 24.64 157 GLN A N 1
ATOM 1053 C CA . GLN A 1 157 ? -32.998 8.835 2.519 1.00 28.48 157 GLN A CA 1
ATOM 1054 C C . GLN A 1 157 ? -32.355 9.299 1.222 1.00 26.27 157 GLN A C 1
ATOM 1055 O O . GLN A 1 157 ? -32.264 8.563 0.243 1.00 26.86 157 GLN A O 1
ATOM 1061 N N . PHE A 1 158 ? -31.907 10.544 1.229 1.00 26.51 158 PHE A N 1
ATOM 1062 C CA . PHE A 1 158 ? -31.279 11.130 0.057 1.00 25.95 158 PHE A CA 1
ATOM 1063 C C . PHE A 1 158 ? -29.922 10.492 -0.219 1.00 24.92 158 PHE A C 1
ATOM 1064 O O . PHE A 1 158 ? -29.616 10.124 -1.346 1.00 25.98 158 PHE A O 1
ATOM 1072 N N . LYS A 1 159 ? -29.109 10.366 0.821 1.00 21.47 159 LYS A N 1
ATOM 1073 C CA . LYS A 1 159 ? -27.827 9.685 0.715 1.00 23.94 159 LYS A CA 1
ATOM 1074 C C . LYS A 1 159 ? -28.002 8.265 0.177 1.00 25.98 159 LYS A C 1
ATOM 1075 O O . LYS A 1 159 ? -27.251 7.820 -0.680 1.00 24.20 159 LYS A O 1
ATOM 1081 N N . ALA A 1 160 ? -29.015 7.562 0.677 1.00 25.23 160 ALA A N 1
ATOM 1082 C CA . ALA A 1 160 ? -29.285 6.194 0.249 1.00 23.10 160 ALA A CA 1
ATOM 1083 C C . ALA A 1 160 ? -29.546 6.098 -1.250 1.00 26.16 160 ALA A C 1
ATOM 1084 O O . ALA A 1 160 ? -29.062 5.180 -1.914 1.00 25.85 160 ALA A O 1
ATOM 1086 N N . TRP A 1 161 ? -30.325 7.044 -1.769 1.00 22.69 161 TRP A N 1
ATOM 1087 C CA . TRP A 1 161 ? -30.548 7.169 -3.210 1.00 25.53 161 TRP A CA 1
ATOM 1088 C C . TRP A 1 161 ? -29.245 7.435 -3.970 1.00 25.82 161 TRP A C 1
ATOM 1089 O O . TRP A 1 161 ? -29.004 6.847 -5.030 1.00 28.43 161 TRP A O 1
ATOM 1100 N N . SER A 1 162 ? -28.410 8.325 -3.438 1.00 22.08 162 SER A N 1
ATOM 1101 C CA . SER A 1 162 ? -27.142 8.639 -4.103 1.00 27.41 162 SER A CA 1
ATOM 1102 C C . SER A 1 162 ? -26.220 7.432 -4.156 1.00 29.15 162 SER A C 1
ATOM 1103 O O . SER A 1 162 ? -25.452 7.268 -5.110 1.00 22.30 162 SER A O 1
ATOM 1106 N N . ASP A 1 163 ? -26.297 6.580 -3.136 1.00 24.58 163 ASP A N 1
ATOM 1107 C CA . ASP A 1 163 ? -25.516 5.341 -3.134 1.00 27.97 163 ASP A CA 1
ATOM 1108 C C . ASP A 1 163 ? -25.975 4.398 -4.229 1.00 29.72 163 ASP A C 1
ATOM 1109 O O . ASP A 1 163 ? -25.163 3.785 -4.926 1.00 33.63 163 ASP A O 1
ATOM 1114 N N . LEU A 1 164 ? -27.288 4.273 -4.362 1.00 30.48 164 LEU A N 1
ATOM 1115 C CA . LEU A 1 164 ? -27.874 3.404 -5.363 1.00 33.62 164 LEU A CA 1
ATOM 1116 C C . LEU A 1 164 ? -27.520 3.864 -6.766 1.00 33.88 164 LEU A C 1
ATOM 1117 O O . LEU A 1 164 ? -27.423 3.056 -7.684 1.00 33.92 164 LEU A O 1
ATOM 1122 N N . LEU A 1 165 ? -27.335 5.169 -6.932 1.00 32.34 165 LEU A N 1
ATOM 1123 C CA . LEU A 1 165 ? -27.041 5.723 -8.248 1.00 32.11 165 LEU A CA 1
ATOM 1124 C C . LEU A 1 165 ? -25.684 5.279 -8.785 1.00 38.46 165 LEU A C 1
ATOM 1125 O O . LEU A 1 165 ? -25.471 5.261 -9.998 1.00 36.69 165 LEU A O 1
ATOM 1130 N N . VAL A 1 166 ? -24.770 4.930 -7.884 1.00 36.80 166 VAL A N 1
ATOM 1131 C CA . VAL A 1 166 ? -23.425 4.522 -8.283 1.00 37.63 166 VAL A CA 1
ATOM 1132 C C . VAL A 1 166 ? -23.136 3.054 -7.978 1.00 38.95 166 VAL A C 1
ATOM 1133 O O . VAL A 1 166 ? -21.975 2.642 -7.916 1.00 41.83 166 VAL A O 1
ATOM 1137 N N . SER A 1 167 ? -24.190 2.268 -7.783 1.00 42.50 167 SER A N 1
ATOM 1138 C CA . SER A 1 167 ? -24.033 0.841 -7.545 1.00 46.88 167 SER A CA 1
ATOM 1139 C C . SER A 1 167 ? -23.768 0.127 -8.864 1.00 52.11 167 SER A C 1
ATOM 1140 O O . SER A 1 167 ? -24.292 0.517 -9.909 1.00 55.19 167 SER A O 1
ATOM 1143 N N . THR A 1 168 ? -22.950 -0.917 -8.807 1.00 52.61 168 THR A N 1
ATOM 1144 C CA . THR A 1 168 ? -22.545 -1.643 -10.004 1.00 57.88 168 THR A CA 1
ATOM 1145 C C . THR A 1 168 ? -23.630 -2.614 -10.464 1.00 61.40 168 THR A C 1
ATOM 1146 O O . THR A 1 168 ? -24.354 -3.178 -9.641 1.00 59.83 168 THR A O 1
ATOM 1150 N N . PRO A 1 169 ? -23.743 -2.810 -11.788 1.00 61.53 169 PRO A N 1
ATOM 1151 C CA . PRO A 1 169 ? -24.674 -3.785 -12.371 1.00 62.47 169 PRO A CA 1
ATOM 1152 C C . PRO A 1 169 ? -24.299 -5.201 -11.950 1.00 63.64 169 PRO A C 1
ATOM 1153 O O . PRO A 1 169 ? -24.935 -6.168 -12.373 1.00 65.55 169 PRO A O 1
ATOM 1157 N N . LYS A 1 170 ? -23.265 -5.297 -11.119 1.00 62.23 170 LYS A N 1
ATOM 1158 C CA . LYS A 1 170 ? -22.731 -6.558 -10.614 1.00 64.13 170 LYS A CA 1
ATOM 1159 C C . LYS A 1 170 ? -23.800 -7.596 -10.262 1.00 65.80 170 LYS A C 1
ATOM 1160 O O . LYS A 1 170 ? -24.892 -7.244 -9.813 1.00 63.56 170 LYS A O 1
ATOM 1162 N N . ASP A 1 171 ? -23.489 -8.876 -10.471 1.00 63.44 171 ASP A N 1
ATOM 1163 C CA . ASP A 1 171 ? -22.235 -9.308 -11.092 1.00 67.99 171 ASP A CA 1
ATOM 1164 C C . ASP A 1 171 ? -22.345 -10.734 -11.632 1.00 67.21 171 ASP A C 1
ATOM 1165 O O . ASP A 1 171 ? -22.661 -11.668 -10.892 1.00 67.10 171 ASP A O 1
ATOM 1170 N N . LYS A 1 172 ? -22.084 -10.889 -12.926 0.94 64.29 172 LYS A N 1
ATOM 1171 C CA . LYS A 1 172 ? -21.716 -9.759 -13.773 1.00 65.66 172 LYS A CA 1
ATOM 1172 C C . LYS A 1 172 ? -22.224 -9.949 -15.197 1.00 63.10 172 LYS A C 1
ATOM 1173 O O . LYS A 1 172 ? -21.923 -10.952 -15.843 0.0000 60.66 172 LYS A O 1
ATOM 1175 N N . SER A 1 173 ? -23.000 -8.979 -15.674 0.83 62.72 173 SER A N 1
ATOM 1176 C CA . SER A 1 173 ? -23.523 -8.991 -17.038 0.82 62.68 173 SER A CA 1
ATOM 1177 C C . SER A 1 173 ? -24.245 -10.290 -17.373 1.00 58.16 173 SER A C 1
ATOM 1178 O O . SER A 1 173 ? -24.506 -10.580 -18.541 1.00 57.63 173 SER A O 1
ATOM 1181 N N . GLU A 1 174 ? -24.574 -11.063 -16.344 1.00 55.90 174 GLU A N 1
ATOM 1182 C CA . GLU A 1 174 ? -25.244 -12.341 -16.535 1.00 57.41 174 GLU A CA 1
ATOM 1183 C C . GLU A 1 174 ? -26.746 -12.142 -16.673 1.00 59.04 174 GLU A C 1
ATOM 1184 O O . GLU A 1 174 ? -27.532 -12.779 -15.970 1.00 64.37 174 GLU A O 1
ATOM 1186 N N . GLU A 1 175 ? -27.135 -11.251 -17.580 1.00 59.57 175 GLU A N 1
ATOM 1187 C CA . GLU A 1 175 ? -28.541 -10.965 -17.843 1.00 59.91 175 GLU A CA 1
ATOM 1188 C C . GLU A 1 175 ? -29.302 -10.564 -16.576 1.00 65.51 175 GLU A C 1
ATOM 1189 O O . GLU A 1 175 ? -30.522 -10.398 -16.600 1.00 65.25 175 GLU A O 1
ATOM 1195 N N . ALA A 1 176 ? -28.569 -10.417 -15.475 1.00 68.05 176 ALA A N 1
ATOM 1196 C CA . ALA A 1 176 ? -29.119 -9.866 -14.243 1.00 60.33 176 ALA A CA 1
ATOM 1197 C C . ALA A 1 176 ? -29.070 -8.347 -14.343 1.00 63.18 176 ALA A C 1
ATOM 1198 O O . ALA A 1 176 ? -29.505 -7.633 -13.437 1.00 62.00 176 ALA A O 1
ATOM 1200 N N . GLU A 1 177 ? -28.515 -7.862 -15.450 1.00 61.41 177 GLU A N 1
ATOM 1201 C CA . GLU A 1 177 ? -28.533 -6.441 -15.752 1.00 58.70 177 GLU A CA 1
ATOM 1202 C C . GLU A 1 177 ? -29.982 -5.979 -15.832 1.00 62.19 177 GLU A C 1
ATOM 1203 O O . GLU A 1 177 ? -30.297 -4.830 -15.523 1.00 59.09 177 GLU A O 1
ATOM 1205 N N . LYS A 1 178 ? -30.862 -6.884 -16.250 1.00 58.37 178 LYS A N 1
ATOM 1206 C CA . LYS A 1 178 ? -32.288 -6.590 -16.307 1.00 60.04 178 LYS A CA 1
ATOM 1207 C C . LYS A 1 178 ? -32.783 -6.153 -14.933 1.00 58.81 178 LYS A C 1
ATOM 1208 O O . LYS A 1 178 ? -33.629 -5.264 -14.820 1.00 56.76 178 LYS A O 1
ATOM 1210 N N . ALA A 1 179 ? -32.241 -6.784 -13.895 1.00 60.89 179 ALA A N 1
ATOM 1211 C CA . ALA A 1 179 ? -32.595 -6.464 -12.516 1.00 59.03 179 ALA A CA 1
ATOM 1212 C C . ALA A 1 179 ? -32.034 -5.106 -12.108 1.00 56.45 179 ALA A C 1
ATOM 1213 O O . ALA A 1 179 ? -32.770 -4.225 -11.665 1.00 53.69 179 ALA A O 1
ATOM 1215 N N . PHE A 1 180 ? -30.723 -4.949 -12.254 1.00 54.72 180 PHE A N 1
ATOM 1216 C CA . PHE A 1 180 ? -30.060 -3.692 -11.933 1.00 56.52 180 PHE A CA 1
ATOM 1217 C C . PHE A 1 180 ? -30.823 -2.506 -12.518 1.00 57.08 180 PHE A C 1
ATOM 1218 O O . PHE A 1 180 ? -31.159 -1.559 -11.808 1.00 57.40 180 PHE A O 1
ATOM 1226 N N . LEU A 1 181 ? -31.102 -2.574 -13.815 1.00 55.59 181 LEU A N 1
ATOM 1227 C CA . LEU A 1 181 ? -31.834 -1.517 -14.504 1.00 56.48 181 LEU A CA 1
ATOM 1228 C C . LEU A 1 181 ? -33.209 -1.287 -13.885 1.00 56.79 181 LEU A C 1
ATOM 1229 O O . LEU A 1 181 ? -33.736 -0.173 -13.926 1.00 55.72 181 LEU A O 1
ATOM 1234 N N . GLU A 1 182 ? -33.789 -2.340 -13.315 1.00 55.73 182 GLU A N 1
ATOM 1235 C CA . GLU A 1 182 ? -35.090 -2.229 -12.663 1.00 55.34 182 GLU A CA 1
ATOM 1236 C C . GLU A 1 182 ? -34.960 -1.501 -11.331 1.00 52.66 182 GLU A C 1
ATOM 1237 O O . GLU A 1 182 ? -35.842 -0.734 -10.941 1.00 51.19 182 GLU A O 1
ATOM 1243 N N . GLU A 1 183 ? -33.860 -1.760 -10.634 1.00 49.35 183 GLU A N 1
ATOM 1244 C CA . GLU A 1 183 ? -33.594 -1.116 -9.355 1.00 49.82 183 GLU A CA 1
ATOM 1245 C C . GLU A 1 183 ? -33.147 0.322 -9.581 1.00 53.19 183 GLU A C 1
ATOM 1246 O O . GLU A 1 183 ? -33.259 1.169 -8.692 1.00 48.58 183 GLU A O 1
ATOM 1252 N N . ARG A 1 184 ? -32.631 0.587 -10.778 1.00 51.18 184 ARG A N 1
ATOM 1253 C CA . ARG A 1 184 ? -32.248 1.939 -11.154 1.00 53.09 184 ARG A CA 1
ATOM 1254 C C . ARG A 1 184 ? -33.490 2.761 -11.473 1.00 47.20 184 ARG A C 1
ATOM 1255 O O . ARG A 1 184 ? -33.593 3.920 -11.075 1.00 47.54 184 ARG A O 1
ATOM 1263 N N . ASP A 1 185 ? -34.432 2.157 -12.191 1.00 48.03 185 ASP A N 1
ATOM 1264 C CA . ASP A 1 185 ? -35.699 2.818 -12.479 1.00 46.53 185 ASP A CA 1
ATOM 1265 C C . ASP A 1 185 ? -36.411 3.108 -11.170 1.00 45.79 185 ASP A C 1
ATOM 1266 O O . ASP A 1 185 ? -36.878 4.223 -10.943 1.00 41.75 185 ASP A O 1
ATOM 1271 N N . LYS A 1 186 ? -36.472 2.097 -10.307 1.00 46.68 186 LYS A N 1
ATOM 1272 C CA . LYS A 1 186 ? -37.079 2.227 -8.986 1.00 42.72 186 LYS A CA 1
ATOM 1273 C C . LYS A 1 186 ? -36.487 3.431 -8.258 1.00 38.62 186 LYS A C 1
ATOM 1274 O O . LYS A 1 186 ? -37.209 4.321 -7.803 1.00 37.14 186 LYS A O 1
ATOM 1280 N N . CYS A 1 187 ? -35.164 3.458 -8.170 1.00 38.03 187 CYS A N 1
ATOM 1281 C CA . CYS A 1 187 ? -34.462 4.536 -7.489 1.00 41.36 187 CYS A CA 1
ATOM 1282 C C . CYS A 1 187 ? -34.782 5.897 -8.104 1.00 37.49 187 CYS A C 1
ATOM 1283 O O . CYS A 1 187 ? -35.064 6.858 -7.393 1.00 37.28 187 CYS A O 1
ATOM 1286 N N . GLU A 1 188 ? -34.741 5.964 -9.429 1.00 36.00 188 GLU A N 1
ATOM 1287 C CA . GLU A 1 188 ? -34.975 7.212 -10.145 1.00 39.56 188 GLU A CA 1
ATOM 1288 C C . GLU A 1 188 ? -36.420 7.687 -9.977 1.00 35.97 188 GLU A C 1
ATOM 1289 O O . GLU A 1 188 ? -36.674 8.885 -9.885 1.00 31.73 188 GLU A O 1
ATOM 1295 N N . GLU A 1 189 ? -37.362 6.748 -9.933 1.00 34.82 189 GLU A N 1
ATOM 1296 C CA . GLU A 1 189 ? -38.771 7.088 -9.767 1.00 34.85 189 GLU A CA 1
ATOM 1297 C C . GLU A 1 189 ? -39.022 7.615 -8.356 1.00 34.11 189 GLU A C 1
ATOM 1298 O O . GLU A 1 189 ? -39.881 8.478 -8.144 1.00 31.08 189 GLU A O 1
ATOM 1304 N N . GLU A 1 190 ? -38.268 7.094 -7.390 1.00 32.90 190 GLU A N 1
ATOM 1305 C CA . GLU A 1 190 ? -38.349 7.599 -6.024 1.00 30.06 190 GLU A CA 1
ATOM 1306 C C . GLU A 1 190 ? -37.713 8.984 -5.923 1.00 31.81 190 GLU A C 1
ATOM 1307 O O . GLU A 1 190 ? -38.196 9.839 -5.175 1.00 28.64 190 GLU A O 1
ATOM 1313 N N . LEU A 1 191 ? -36.628 9.204 -6.666 1.00 27.68 191 LEU A N 1
ATOM 1314 C CA . LEU A 1 191 ? -36.008 10.530 -6.705 1.00 27.80 191 LEU A CA 1
ATOM 1315 C C . LEU A 1 191 ? -36.944 11.555 -7.323 1.00 25.79 191 LEU A C 1
ATOM 1316 O O . LEU A 1 191 ? -37.085 12.655 -6.809 1.00 24.71 191 LEU A O 1
ATOM 1321 N N . ALA A 1 192 ? -37.568 11.181 -8.437 1.00 28.47 192 ALA A N 1
ATOM 1322 C CA . ALA A 1 192 ? -38.526 12.035 -9.125 1.00 30.11 192 ALA A CA 1
ATOM 1323 C C . ALA A 1 192 ? -39.634 12.542 -8.197 1.00 25.26 192 ALA A C 1
ATOM 1324 O O . ALA A 1 192 ? -39.878 13.746 -8.125 1.00 26.37 192 ALA A O 1
ATOM 1326 N N . ALA A 1 193 ? -40.295 11.625 -7.494 1.00 28.92 193 ALA A N 1
ATOM 1327 C CA . ALA A 1 193 ? -41.360 11.988 -6.556 1.00 26.77 193 ALA A CA 1
ATOM 1328 C C . ALA A 1 193 ? -40.846 12.864 -5.419 1.00 24.97 193 ALA A C 1
ATOM 1329 O O . ALA A 1 193 ? -41.518 13.794 -4.981 1.00 23.11 193 ALA A O 1
ATOM 1331 N N . PHE A 1 194 ? -39.639 12.570 -4.947 1.00 25.36 194 PHE A N 1
ATOM 1332 C CA . PHE A 1 194 ? -39.036 13.345 -3.881 1.00 21.45 194 PHE A CA 1
ATOM 1333 C C . PHE A 1 194 ? -38.767 14.766 -4.370 1.00 21.31 194 PHE A C 1
ATOM 1334 O O . PHE A 1 194 ? -39.138 15.744 -3.703 1.00 20.45 194 PHE A O 1
ATOM 1342 N N . PHE A 1 195 ? -38.138 14.888 -5.540 1.00 22.02 195 PHE A N 1
ATOM 1343 C CA . PHE A 1 195 ? -37.866 16.208 -6.109 1.00 20.96 195 PHE A CA 1
ATOM 1344 C C . PHE A 1 195 ? -39.176 16.949 -6.395 1.00 18.84 195 PHE A C 1
ATOM 1345 O O . PHE A 1 195 ? -39.240 18.163 -6.260 1.00 19.57 195 PHE A O 1
ATOM 1353 N N . ALA A 1 196 ? -40.207 16.218 -6.807 1.00 21.74 196 ALA A N 1
ATOM 1354 C CA . ALA A 1 196 ? -41.513 16.831 -7.058 1.00 22.45 196 ALA A CA 1
ATOM 1355 C C . ALA A 1 196 ? -41.985 17.537 -5.798 1.00 19.67 196 ALA A C 1
ATOM 1356 O O . ALA A 1 196 ? -42.467 18.667 -5.847 1.00 20.71 196 ALA A O 1
ATOM 1358 N N . GLY A 1 197 ? -41.842 16.860 -4.666 1.00 21.43 197 GLY A N 1
ATOM 1359 C CA . GLY A 1 197 ? -42.221 17.438 -3.389 1.00 23.12 197 GLY A CA 1
ATOM 1360 C C . GLY A 1 197 ? -41.440 18.691 -3.044 1.00 21.59 197 GLY A C 1
ATOM 1361 O O . GLY A 1 197 ? -42.019 19.689 -2.612 1.00 20.29 197 GLY A O 1
ATOM 1362 N N . ILE A 1 198 ? -40.119 18.642 -3.214 1.00 20.61 198 ILE A N 1
ATOM 1363 C CA . ILE A 1 198 ? -39.278 19.803 -2.906 1.00 18.42 198 ILE A CA 1
ATOM 1364 C C . ILE A 1 198 ? -39.614 20.965 -3.831 1.00 18.29 198 ILE A C 1
ATOM 1365 O O . ILE A 1 198 ? -39.639 22.122 -3.408 1.00 21.14 198 ILE A O 1
ATOM 1370 N N . ILE A 1 199 ? -39.860 20.657 -5.102 1.00 16.71 199 ILE A N 1
ATOM 1371 C CA . ILE A 1 199 ? -40.237 21.692 -6.057 1.00 17.59 199 ILE A CA 1
ATOM 1372 C C . ILE A 1 199 ? -41.483 22.457 -5.570 1.00 20.21 199 ILE A C 1
ATOM 1373 O O . ILE A 1 199 ? -41.507 23.686 -5.601 1.00 19.67 199 ILE A O 1
ATOM 1378 N N . GLU A 1 200 ? -42.509 21.733 -5.123 1.00 22.62 200 GLU A N 1
ATOM 1379 C CA . GLU A 1 200 ? -43.733 22.378 -4.636 1.00 20.00 200 GLU A CA 1
ATOM 1380 C C . GLU A 1 200 ? -43.428 23.233 -3.414 1.00 23.69 200 GLU A C 1
ATOM 1381 O O . GLU A 1 200 ? -43.955 24.344 -3.252 1.00 24.96 200 GLU A O 1
ATOM 1387 N N . GLU A 1 201 ? -42.599 22.689 -2.535 1.00 21.17 201 GLU A N 1
ATOM 1388 C CA . GLU A 1 201 ? -42.191 23.398 -1.331 1.00 20.88 201 GLU A CA 1
ATOM 1389 C C . GLU A 1 201 ? -41.554 24.732 -1.683 1.00 25.63 201 GLU A C 1
ATOM 1390 O O . GLU A 1 201 ? -41.903 25.758 -1.110 1.00 26.64 201 GLU A O 1
ATOM 1396 N N . LYS A 1 202 ? -40.612 24.710 -2.628 1.00 24.74 202 LYS A N 1
ATOM 1397 C CA . LYS A 1 202 ? -39.861 25.921 -2.990 1.00 25.24 202 LYS A CA 1
ATOM 1398 C C . LYS A 1 202 ? -40.728 26.944 -3.721 1.00 22.88 202 LYS A C 1
ATOM 1399 O O . LYS A 1 202 ? -40.446 28.146 -3.692 1.00 24.21 202 LYS A O 1
ATOM 1405 N N . ARG A 1 203 ? -41.794 26.476 -4.360 1.00 24.81 203 ARG A N 1
ATOM 1406 C CA . ARG A 1 203 ? -42.783 27.392 -4.916 1.00 26.72 203 ARG A CA 1
ATOM 1407 C C . ARG A 1 203 ? -43.435 28.248 -3.835 1.00 27.89 203 ARG A C 1
ATOM 1408 O O . ARG A 1 203 ? -43.703 29.422 -4.056 1.00 32.38 203 ARG A O 1
ATOM 1416 N N . ASN A 1 204 ? -43.686 27.652 -2.677 1.00 24.36 204 ASN A N 1
ATOM 1417 C CA . ASN A 1 204 ? -44.341 28.352 -1.574 1.00 31.76 204 ASN A CA 1
ATOM 1418 C C . ASN A 1 204 ? -43.351 29.128 -0.706 1.00 31.45 204 ASN A C 1
ATOM 1419 O O . ASN A 1 204 ? -43.628 30.242 -0.268 1.00 29.18 204 ASN A O 1
ATOM 1424 N N . LYS A 1 205 ? -42.190 28.529 -0.459 1.00 31.01 205 LYS A N 1
ATOM 1425 C CA . LYS A 1 205 ? -41.174 29.159 0.366 1.00 28.18 205 LYS A CA 1
ATOM 1426 C C . LYS A 1 205 ? -39.789 29.002 -0.257 1.00 27.09 205 LYS A C 1
ATOM 1427 O O . LYS A 1 205 ? -39.035 28.107 0.122 1.00 32.04 205 LYS A O 1
ATOM 1433 N N . PRO A 1 206 ? -39.451 29.882 -1.206 1.00 24.34 206 PRO A N 1
ATOM 1434 C CA . PRO A 1 206 ? -38.144 29.842 -1.863 1.00 26.24 206 PRO A CA 1
ATOM 1435 C C . PRO A 1 206 ? -37.017 30.199 -0.902 1.00 31.70 206 PRO A C 1
ATOM 1436 O O . PRO A 1 206 ? -37.213 30.995 0.019 1.00 30.04 206 PRO A O 1
ATOM 1440 N N . GLU A 1 207 ? -35.861 29.581 -1.116 1.00 25.83 207 GLU A N 1
ATOM 1441 C CA . GLU A 1 207 ? -34.632 29.913 -0.411 1.00 30.03 207 GLU A CA 1
ATOM 1442 C C . GLU A 1 207 ? -33.537 30.065 -1.472 1.00 30.37 207 GLU A C 1
ATOM 1443 O O . GLU A 1 207 ? -33.841 30.355 -2.621 1.00 24.07 207 GLU A O 1
ATOM 1449 N N . GLN A 1 208 ? -32.274 29.867 -1.091 1.00 30.93 208 GLN A N 1
ATOM 1450 C CA . GLN A 1 208 ? -31.127 30.209 -1.937 1.00 31.06 208 GLN A CA 1
ATOM 1451 C C . GLN A 1 208 ? -30.559 29.020 -2.692 1.00 30.56 208 GLN A C 1
ATOM 1452 O O . GLN A 1 208 ? -29.409 29.039 -3.138 1.00 30.94 208 GLN A O 1
ATOM 1458 N N . ASP A 1 209 ? -31.364 27.980 -2.821 1.00 24.19 209 ASP A N 1
ATOM 1459 C CA . ASP A 1 209 ? -30.919 26.742 -3.416 1.00 22.12 209 ASP A CA 1
ATOM 1460 C C . ASP A 1 209 ? -31.231 26.741 -4.907 1.00 23.45 209 ASP A C 1
ATOM 1461 O O . ASP A 1 209 ? -31.964 27.592 -5.399 1.00 22.64 209 ASP A O 1
ATOM 1466 N N . ILE A 1 210 ? -30.673 25.768 -5.614 1.00 19.44 210 ILE A N 1
ATOM 1467 C CA . ILE A 1 210 ? -30.848 25.645 -7.061 1.00 13.87 210 ILE A CA 1
ATOM 1468 C C . ILE A 1 210 ? -32.324 25.505 -7.459 1.00 16.61 210 ILE A C 1
ATOM 1469 O O . ILE A 1 210 ? -32.758 26.071 -8.453 1.00 21.61 210 ILE A O 1
ATOM 1474 N N . ILE A 1 211 ? -33.077 24.725 -6.690 1.00 19.06 211 ILE A N 1
ATOM 1475 C CA . ILE A 1 211 ? -34.487 24.481 -7.014 1.00 15.49 211 ILE A CA 1
ATOM 1476 C C . ILE A 1 211 ? -35.308 25.771 -6.901 1.00 19.64 211 ILE A C 1
ATOM 1477 O O . ILE A 1 211 ? -36.117 26.071 -7.776 1.00 18.75 211 ILE A O 1
ATOM 1482 N N . SER A 1 212 ? -35.079 26.536 -5.837 1.00 19.87 212 SER A N 1
ATOM 1483 C CA . SER A 1 212 ? -35.700 27.852 -5.695 1.00 18.19 212 SER A CA 1
ATOM 1484 C C . SER A 1 212 ? -35.403 28.721 -6.909 1.00 20.67 212 SER A C 1
ATOM 1485 O O . SER A 1 212 ? -36.292 29.365 -7.472 1.00 20.71 212 SER A O 1
ATOM 1488 N N . ILE A 1 213 ? -34.136 28.746 -7.300 1.00 18.61 213 ILE A N 1
ATOM 1489 C CA . ILE A 1 213 ? -33.700 29.568 -8.422 1.00 20.99 213 ILE A CA 1
ATOM 1490 C C . ILE A 1 213 ? -34.432 29.204 -9.717 1.00 21.70 213 ILE A C 1
ATOM 1491 O O . ILE A 1 213 ? -34.874 30.079 -10.452 1.00 25.19 213 ILE A O 1
ATOM 1496 N N . LEU A 1 214 ? -34.584 27.912 -9.979 1.00 17.31 214 LEU A N 1
ATOM 1497 C CA . LEU A 1 214 ? -35.186 27.461 -11.226 1.00 17.90 214 LEU A CA 1
ATOM 1498 C C . LEU A 1 214 ? -36.724 27.470 -11.204 1.00 22.58 214 LEU A C 1
ATOM 1499 O O . LEU A 1 214 ? -37.356 27.309 -12.248 1.00 28.49 214 LEU A O 1
ATOM 1504 N N . VAL A 1 215 ? -37.330 27.672 -10.034 1.00 23.03 215 VAL A N 1
ATOM 1505 C CA . VAL A 1 215 ? -38.799 27.774 -9.981 1.00 22.16 215 VAL A CA 1
ATOM 1506 C C . VAL A 1 215 ? -39.304 29.208 -9.819 1.00 28.23 215 VAL A C 1
ATOM 1507 O O . VAL A 1 215 ? -40.505 29.462 -9.917 1.00 30.27 215 VAL A O 1
ATOM 1511 N N . GLU A 1 216 ? -38.396 30.151 -9.581 1.00 29.65 216 GLU A N 1
ATOM 1512 C CA . GLU A 1 216 ? -38.801 31.555 -9.548 1.00 34.15 216 GLU A CA 1
ATOM 1513 C C . GLU A 1 216 ? -39.474 31.923 -10.870 1.00 42.87 216 GLU A C 1
ATOM 1514 O O . GLU A 1 216 ? -39.054 31.475 -11.942 1.00 38.09 216 GLU A O 1
ATOM 1520 N N . GLY A 1 221 ? -38.476 35.531 -18.477 1.00 60.00 221 GLY A N 1
ATOM 1521 C CA . GLY A 1 221 ? -38.669 34.216 -19.065 1.00 60.63 221 GLY A CA 1
ATOM 1522 C C . GLY A 1 221 ? -37.993 33.123 -18.254 1.00 59.30 221 GLY A C 1
ATOM 1523 O O . GLY A 1 221 ? -37.977 33.180 -17.026 1.00 56.97 221 GLY A O 1
ATOM 1524 N N . GLU A 1 222 ? -37.434 32.130 -18.942 1.00 58.86 222 GLU A N 1
ATOM 1525 C CA . GLU A 1 222 ? -36.729 31.030 -18.288 1.00 50.33 222 GLU A CA 1
ATOM 1526 C C . GLU A 1 222 ? -37.522 30.160 -17.318 1.00 51.08 222 GLU A C 1
ATOM 1527 O O . GLU A 1 222 ? -37.328 30.233 -16.100 1.00 55.74 222 GLU A O 1
ATOM 1533 N N . LYS A 1 223 ? -38.486 29.420 -17.850 1.00 50.94 223 LYS A N 1
ATOM 1534 C CA . LYS A 1 223 ? -39.391 28.662 -16.987 1.00 44.97 223 LYS A CA 1
ATOM 1535 C C . LYS A 1 223 ? -39.641 27.210 -17.335 1.00 43.75 223 LYS A C 1
ATOM 1536 O O . LYS A 1 223 ? -40.556 26.869 -18.023 1.00 43.17 223 LYS A O 1
ATOM 1542 N N . LEU A 1 224 ? -38.830 26.373 -16.746 1.00 38.78 224 LEU A N 1
ATOM 1543 C CA . LEU A 1 224 ? -38.878 24.929 -16.950 1.00 34.38 224 LEU A CA 1
ATOM 1544 C C . LEU A 1 224 ? -40.124 24.305 -16.333 1.00 29.45 224 LEU A C 1
ATOM 1545 O O . LEU A 1 224 ? -40.665 24.808 -15.350 1.00 35.01 224 LEU A O 1
ATOM 1550 N N . SER A 1 225 ? -40.583 23.208 -16.916 1.00 34.24 225 SER A N 1
ATOM 1551 C CA . SER A 1 225 ? -41.652 22.437 -16.302 1.00 30.88 225 SER A CA 1
ATOM 1552 C C . SER A 1 225 ? -41.024 21.381 -15.403 1.00 33.37 225 SER A C 1
ATOM 1553 O O . SER A 1 225 ? -39.812 21.155 -15.450 1.00 29.81 225 SER A O 1
ATOM 1556 N N . GLY A 1 226 ? -41.848 20.733 -14.588 1.00 31.67 226 GLY A N 1
ATOM 1557 C CA . GLY A 1 226 ? -41.359 19.710 -13.683 1.00 30.64 226 GLY A CA 1
ATOM 1558 C C . GLY A 1 226 ? -40.788 18.535 -14.443 1.00 28.57 226 GLY A C 1
ATOM 1559 O O . GLY A 1 226 ? -39.851 17.889 -13.982 1.00 27.21 226 GLY A O 1
ATOM 1560 N N . GLU A 1 227 ? -41.356 18.264 -15.615 1.00 28.34 227 GLU A N 1
ATOM 1561 C CA . GLU A 1 227 ? -40.889 17.174 -16.468 1.00 29.24 227 GLU A CA 1
ATOM 1562 C C . GLU A 1 227 ? -39.471 17.407 -16.985 1.00 28.64 227 GLU A C 1
ATOM 1563 O O . GLU A 1 227 ? -38.796 16.472 -17.399 1.00 28.50 227 GLU A O 1
ATOM 1569 N N . GLU A 1 228 ? -39.027 18.657 -16.958 1.00 26.25 228 GLU A N 1
ATOM 1570 C CA . GLU A 1 228 ? -37.652 18.987 -17.321 1.00 28.27 228 GLU A CA 1
ATOM 1571 C C . GLU A 1 228 ? -36.807 19.213 -16.067 1.00 22.62 228 GLU A C 1
ATOM 1572 O O . GLU A 1 228 ? -35.635 18.842 -16.018 1.00 17.20 228 GLU A O 1
ATOM 1578 N N . LEU A 1 229 ? -37.417 19.791 -15.036 1.00 21.10 229 LEU A N 1
ATOM 1579 C CA . LEU A 1 229 ? -36.670 20.122 -13.829 1.00 19.67 229 LEU A CA 1
ATOM 1580 C C . LEU A 1 229 ? -36.273 18.885 -13.053 1.00 18.23 229 LEU A C 1
ATOM 1581 O O . LEU A 1 229 ? -35.140 18.785 -12.578 1.00 16.76 229 LEU A O 1
ATOM 1586 N N . ILE A 1 230 ? -37.195 17.931 -12.927 1.00 18.54 230 ILE A N 1
ATOM 1587 C CA . ILE A 1 230 ? -36.899 16.718 -12.176 1.00 19.05 230 ILE A CA 1
ATOM 1588 C C . ILE A 1 230 ? -35.743 15.902 -12.757 1.00 17.33 230 ILE A C 1
ATOM 1589 O O . ILE A 1 230 ? -34.812 15.555 -12.024 1.00 19.65 230 ILE A O 1
ATOM 1594 N N . PRO A 1 231 ? -35.789 15.588 -14.067 1.00 18.70 231 PRO A N 1
ATOM 1595 C CA . PRO A 1 231 ? -34.645 14.887 -14.665 1.00 20.10 231 PRO A CA 1
ATOM 1596 C C . PRO A 1 231 ? -33.336 15.684 -14.524 1.00 16.32 231 PRO A C 1
ATOM 1597 O O . PRO A 1 231 ? -32.265 15.085 -14.397 1.00 17.09 231 PRO A O 1
ATOM 1601 N N . PHE A 1 232 ? -33.419 17.010 -14.584 1.00 17.68 232 PHE A N 1
ATOM 1602 C CA . PHE A 1 232 ? -32.235 17.853 -14.377 1.00 16.35 232 PHE A CA 1
ATOM 1603 C C . PHE A 1 232 ? -31.632 17.700 -12.954 1.00 16.43 232 PHE A C 1
ATOM 1604 O O . PHE A 1 232 ? -30.416 17.586 -12.789 1.00 15.78 232 PHE A O 1
ATOM 1612 N N . CYS A 1 233 ? -32.476 17.696 -11.924 1.00 14.85 233 CYS A N 1
ATOM 1613 C CA . CYS A 1 233 ? -31.976 17.505 -10.560 1.00 15.16 233 CYS A CA 1
ATOM 1614 C C . CYS A 1 233 ? -31.285 16.154 -10.372 1.00 14.70 233 CYS A C 1
ATOM 1615 O O . CYS A 1 233 ? -30.206 16.072 -9.779 1.00 17.92 233 CYS A O 1
ATOM 1618 N N . THR A 1 234 ? -31.894 15.103 -10.905 1.00 15.18 234 THR A N 1
ATOM 1619 C CA . THR A 1 234 ? -31.298 13.781 -10.847 1.00 15.33 234 THR A CA 1
ATOM 1620 C C . THR A 1 234 ? -29.932 13.756 -11.559 1.00 13.94 234 THR A C 1
ATOM 1621 O O . THR A 1 234 ? -28.982 13.159 -11.056 1.00 15.69 234 THR A O 1
ATOM 1625 N N . LEU A 1 235 ? -29.837 14.429 -12.707 1.00 15.16 235 LEU A N 1
ATOM 1626 C CA . LEU A 1 235 ? -28.569 14.507 -13.447 1.00 15.59 235 LEU A CA 1
ATOM 1627 C C . LEU A 1 235 ? -27.464 15.116 -12.600 1.00 16.70 235 LEU A C 1
ATOM 1628 O O . LEU A 1 235 ? -26.309 14.692 -12.677 1.00 16.76 235 LEU A O 1
ATOM 1633 N N . LEU A 1 236 ? -27.803 16.116 -11.792 1.00 13.91 236 LEU A N 1
ATOM 1634 C CA . LEU A 1 236 ? -26.804 16.746 -10.947 1.00 14.57 236 LEU A CA 1
ATOM 1635 C C . LEU A 1 236 ? -26.121 15.738 -10.017 1.00 17.14 236 LEU A C 1
ATOM 1636 O O . LEU A 1 236 ? -24.929 15.830 -9.778 1.00 18.68 236 LEU A O 1
ATOM 1641 N N . LEU A 1 237 ? -26.891 14.796 -9.475 1.00 17.45 237 LEU A N 1
ATOM 1642 C CA . LEU A 1 237 ? -26.324 13.722 -8.671 1.00 16.12 237 LEU A CA 1
ATOM 1643 C C . LEU A 1 237 ? -25.488 12.793 -9.530 1.00 14.63 237 LEU A C 1
ATOM 1644 O O . LEU A 1 237 ? -24.351 12.467 -9.184 1.00 17.28 237 LEU A O 1
ATOM 1649 N N . VAL A 1 238 ? -26.060 12.371 -10.655 1.00 14.48 238 VAL A N 1
ATOM 1650 C CA . VAL A 1 238 ? -25.423 11.399 -11.543 1.00 15.38 238 VAL A CA 1
ATOM 1651 C C . VAL A 1 238 ? -24.121 11.950 -12.118 1.00 15.32 238 VAL A C 1
ATOM 1652 O O . VAL A 1 238 ? -23.096 11.263 -12.133 1.00 17.28 238 VAL A O 1
ATOM 1656 N N . ALA A 1 239 ? -24.157 13.212 -12.533 1.00 15.62 239 ALA A N 1
ATOM 1657 C CA . ALA A 1 239 ? -23.013 13.859 -13.178 1.00 19.29 239 ALA A CA 1
ATOM 1658 C C . ALA A 1 239 ? -21.965 14.375 -12.199 1.00 18.18 239 ALA A C 1
ATOM 1659 O O . ALA A 1 239 ? -20.777 14.475 -12.544 1.00 16.54 239 ALA A O 1
ATOM 1661 N N . GLY A 1 240 ? -22.401 14.701 -10.985 1.00 14.56 240 GLY A N 1
ATOM 1662 C CA . GLY A 1 240 ? -21.587 15.471 -10.059 1.00 18.19 240 GLY A CA 1
ATOM 1663 C C . GLY A 1 240 ? -21.073 14.774 -8.814 1.00 14.59 240 GLY A C 1
ATOM 1664 O O . GLY A 1 240 ? -20.029 15.144 -8.294 1.00 14.80 240 GLY A O 1
ATOM 1665 N N . ASN A 1 241 ? -21.794 13.782 -8.303 1.00 14.89 241 ASN A N 1
ATOM 1666 C CA . ASN A 1 241 ? -21.382 13.185 -7.030 1.00 18.16 241 ASN A CA 1
ATOM 1667 C C . ASN A 1 241 ? -20.047 12.445 -7.126 1.00 14.81 241 ASN A C 1
ATOM 1668 O O . ASN A 1 241 ? -19.061 12.796 -6.469 1.00 17.09 241 ASN A O 1
ATOM 1673 N N . GLU A 1 242 ? -20.037 11.390 -7.929 1.00 17.87 242 GLU A N 1
ATOM 1674 C CA . GLU A 1 242 ? -18.896 10.494 -7.951 1.00 18.73 242 GLU A CA 1
ATOM 1675 C C . GLU A 1 242 ? -17.709 11.167 -8.639 1.00 16.09 242 GLU A C 1
ATOM 1676 O O . GLU A 1 242 ? -16.556 10.943 -8.258 1.00 16.27 242 GLU A O 1
ATOM 1682 N N . THR A 1 243 ? -17.974 12.006 -9.638 1.00 15.40 243 THR A N 1
ATOM 1683 C CA . THR A 1 243 ? -16.863 12.686 -10.336 1.00 13.83 243 THR A CA 1
ATOM 1684 C C . THR A 1 243 ? -16.102 13.620 -9.399 1.00 16.40 243 THR A C 1
ATOM 1685 O O . THR A 1 243 ? -14.866 13.708 -9.439 1.00 14.86 243 THR A O 1
ATOM 1689 N N . THR A 1 244 ? -16.855 14.351 -8.587 1.00 15.44 244 THR A N 1
ATOM 1690 C CA . THR A 1 244 ? -16.265 15.271 -7.632 1.00 15.68 244 THR A CA 1
ATOM 1691 C C . THR A 1 244 ? -15.488 14.526 -6.545 1.00 17.42 244 THR A C 1
ATOM 1692 O O . THR A 1 244 ? -14.392 14.949 -6.152 1.00 16.70 244 THR A O 1
ATOM 1696 N N . THR A 1 245 ? -16.052 13.424 -6.071 1.00 15.86 245 THR A N 1
ATOM 1697 C CA . THR A 1 245 ? -15.346 12.579 -5.119 1.00 16.35 245 THR A CA 1
ATOM 1698 C C . THR A 1 245 ? -14.035 12.118 -5.735 1.00 17.56 245 THR A C 1
ATOM 1699 O O . THR A 1 245 ? -12.973 12.159 -5.108 1.00 14.83 245 THR A O 1
ATOM 1703 N N . ASN A 1 246 ? -14.117 11.661 -6.978 1.00 16.12 246 ASN A N 1
ATOM 1704 C CA . ASN A 1 246 ? -12.943 11.085 -7.620 1.00 18.82 246 ASN A CA 1
ATOM 1705 C C . ASN A 1 246 ? -11.911 12.154 -7.946 1.00 17.93 246 ASN A C 1
ATOM 1706 O O . ASN A 1 246 ? -10.711 11.879 -7.898 1.00 15.49 246 ASN A O 1
ATOM 1711 N N . LEU A 1 247 ? -12.368 13.373 -8.245 1.00 13.39 247 LEU A N 1
ATOM 1712 C CA . LEU A 1 247 ? -11.439 14.492 -8.441 1.00 19.02 247 LEU A CA 1
ATOM 1713 C C . LEU A 1 247 ? -10.659 14.731 -7.156 1.00 19.18 247 LEU A C 1
ATOM 1714 O O . LEU A 1 247 ? -9.431 14.851 -7.170 1.00 15.74 247 LEU A O 1
ATOM 1719 N N . ILE A 1 248 ? -11.372 14.785 -6.035 1.00 16.94 248 ILE A N 1
ATOM 1720 C CA . ILE A 1 248 ? -10.713 15.052 -4.758 1.00 17.43 248 ILE A CA 1
ATOM 1721 C C . ILE A 1 248 ? -9.707 13.955 -4.386 1.00 18.53 248 ILE A C 1
ATOM 1722 O O . ILE A 1 248 ? -8.567 14.261 -3.995 1.00 16.50 248 ILE A O 1
ATOM 1727 N N . SER A 1 249 ? -10.124 12.693 -4.513 1.00 15.89 249 SER A N 1
ATOM 1728 C CA . SER A 1 249 ? -9.217 11.559 -4.275 1.00 16.89 249 SER A CA 1
ATOM 1729 C C . SER A 1 249 ? -8.005 11.582 -5.214 1.00 16.38 249 SER A C 1
ATOM 1730 O O . SER A 1 249 ? -6.857 11.429 -4.784 1.00 18.24 249 SER A O 1
ATOM 1733 N N . ASN A 1 250 ? -8.259 11.770 -6.507 1.00 17.02 250 ASN A N 1
ATOM 1734 C CA . ASN A 1 250 ? -7.194 11.738 -7.496 1.00 14.10 250 ASN A CA 1
ATOM 1735 C C . ASN A 1 250 ? -6.209 12.896 -7.308 1.00 15.86 250 ASN A C 1
ATOM 1736 O O . ASN A 1 250 ? -5.004 12.726 -7.507 1.00 17.47 250 ASN A O 1
ATOM 1741 N N . ALA A 1 251 ? -6.723 14.071 -6.930 1.00 15.91 251 ALA A N 1
ATOM 1742 C CA . ALA A 1 251 ? -5.860 15.233 -6.666 1.00 16.63 251 ALA A CA 1
ATOM 1743 C C . ALA A 1 251 ? -4.956 14.996 -5.458 1.00 18.66 251 ALA A C 1
ATOM 1744 O O . ALA A 1 251 ? -3.757 15.276 -5.492 1.00 20.62 251 ALA A O 1
ATOM 1746 N N . MET A 1 252 ? -5.525 14.476 -4.381 1.00 17.83 252 MET A N 1
ATOM 1747 C CA . MET A 1 252 ? -4.696 14.167 -3.223 1.00 17.58 252 MET A CA 1
ATOM 1748 C C . MET A 1 252 ? -3.644 13.115 -3.539 1.00 17.01 252 MET A C 1
ATOM 1749 O O . MET A 1 252 ? -2.515 13.187 -3.032 1.00 19.70 252 MET A O 1
ATOM 1754 N N . TYR A 1 253 ? -4.009 12.122 -4.347 1.00 17.28 253 TYR A N 1
ATOM 1755 C CA . TYR A 1 253 ? -3.057 11.069 -4.699 1.00 17.99 253 TYR A CA 1
ATOM 1756 C C . TYR A 1 253 ? -1.919 11.681 -5.491 1.00 19.86 253 TYR A C 1
ATOM 1757 O O . TYR A 1 253 ? -0.746 11.427 -5.197 1.00 18.78 253 TYR A O 1
ATOM 176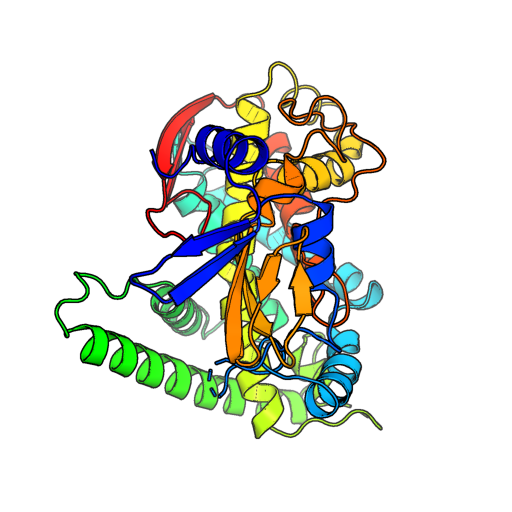6 N N . SER A 1 254 ? -2.265 12.487 -6.495 1.00 15.56 254 SER A N 1
ATOM 1767 C CA . SER A 1 254 ? -1.245 13.130 -7.326 1.00 14.75 254 SER A CA 1
ATOM 1768 C C . SER A 1 254 ? -0.343 14.023 -6.488 1.00 17.35 254 SER A C 1
ATOM 1769 O O . SER A 1 254 ? 0.885 14.055 -6.688 1.00 19.54 254 SER A O 1
ATOM 1772 N N . ILE A 1 255 ? -0.946 14.744 -5.550 1.00 18.48 255 ILE A N 1
ATOM 1773 C CA . ILE A 1 255 ? -0.185 15.629 -4.665 1.00 17.00 255 ILE A CA 1
ATOM 1774 C C . ILE A 1 255 ? 0.808 14.849 -3.794 1.00 19.90 255 ILE A C 1
ATOM 1775 O O . ILE A 1 255 ? 1.966 15.245 -3.663 1.00 22.19 255 ILE A O 1
ATOM 1780 N N . LEU A 1 256 ? 0.356 13.745 -3.207 1.00 20.49 256 LEU A N 1
ATOM 1781 C CA . LEU A 1 256 ? 1.215 12.927 -2.352 1.00 19.68 256 LEU A CA 1
ATOM 1782 C C . LEU A 1 256 ? 2.320 12.246 -3.132 1.00 24.80 256 LEU A C 1
ATOM 1783 O O . LEU A 1 256 ? 3.414 12.033 -2.607 1.00 26.36 256 LEU A O 1
ATOM 1788 N N . GLU A 1 257 ? 2.042 11.870 -4.373 1.00 23.30 257 GLU A N 1
ATOM 1789 C CA . GLU A 1 257 ? 3.047 11.129 -5.138 1.00 21.81 257 GLU A CA 1
ATOM 1790 C C . GLU A 1 257 ? 4.126 12.033 -5.720 1.00 21.10 257 GLU A C 1
ATOM 1791 O O . GLU A 1 257 ? 5.136 11.541 -6.214 1.00 21.67 257 GLU A O 1
ATOM 1797 N N . THR A 1 258 ? 3.909 13.346 -5.668 1.00 22.00 258 THR A N 1
ATOM 1798 C CA . THR A 1 258 ? 4.835 14.310 -6.264 1.00 21.54 258 THR A CA 1
ATOM 1799 C C . THR A 1 258 ? 5.678 15.025 -5.210 1.00 23.94 258 THR A C 1
ATOM 1800 O O . THR A 1 258 ? 5.164 15.849 -4.458 1.00 21.07 258 THR A O 1
ATOM 1804 N N . PRO A 1 259 ? 6.992 14.733 -5.172 1.00 21.76 259 PRO A N 1
ATOM 1805 C CA . PRO A 1 259 ? 7.813 15.227 -4.055 1.00 23.73 259 PRO A CA 1
ATOM 1806 C C . PRO A 1 259 ? 7.721 16.738 -3.814 1.00 18.70 259 PRO A C 1
ATOM 1807 O O . PRO A 1 259 ? 7.819 17.542 -4.750 1.00 19.96 259 PRO A O 1
ATOM 1811 N N . GLY A 1 260 ? 7.511 17.103 -2.551 1.00 16.78 260 GLY A N 1
ATOM 1812 C CA . GLY A 1 260 ? 7.506 18.490 -2.128 1.00 20.00 260 GLY A CA 1
ATOM 1813 C C . GLY A 1 260 ? 6.196 19.255 -2.279 1.00 21.00 260 GLY A C 1
ATOM 1814 O O . GLY A 1 260 ? 6.020 20.316 -1.679 1.00 20.54 260 GLY A O 1
ATOM 1815 N N . VAL A 1 261 ? 5.282 18.729 -3.091 1.00 21.56 261 VAL A N 1
ATOM 1816 C CA . VAL A 1 261 ? 4.074 19.475 -3.439 1.00 22.14 261 VAL A CA 1
ATOM 1817 C C . VAL A 1 261 ? 3.125 19.642 -2.250 1.00 22.51 261 VAL A C 1
ATOM 1818 O O . VAL A 1 261 ? 2.516 20.695 -2.087 1.00 21.68 261 VAL A O 1
ATOM 1822 N N . TYR A 1 262 ? 2.998 18.615 -1.413 1.00 21.30 262 TYR A N 1
ATOM 1823 C CA . TYR A 1 262 ? 2.119 18.704 -0.240 1.00 19.25 262 TYR A CA 1
ATOM 1824 C C . TYR A 1 262 ? 2.550 19.863 0.649 1.00 22.28 262 TYR A C 1
ATOM 1825 O O . TYR A 1 262 ? 1.734 20.671 1.085 1.00 19.46 262 TYR A O 1
ATOM 1834 N N . GLU A 1 263 ? 3.853 19.939 0.902 1.00 22.84 263 GLU A N 1
ATOM 1835 C CA A GLU A 1 263 ? 4.420 20.953 1.773 0.56 21.77 263 GLU A CA 1
ATOM 1836 C CA B GLU A 1 263 ? 4.394 20.964 1.787 0.44 21.78 263 GLU A CA 1
ATOM 1837 C C . GLU A 1 263 ? 4.303 22.343 1.152 1.00 21.75 263 GLU A C 1
ATOM 1838 O O . GLU A 1 263 ? 4.039 23.328 1.843 1.00 25.74 263 GLU A O 1
ATOM 1849 N N . GLU A 1 264 ? 4.521 22.412 -0.158 1.00 22.96 264 GLU A N 1
ATOM 1850 C CA . GLU A 1 264 ? 4.422 23.673 -0.892 1.00 22.53 264 GLU A CA 1
ATOM 1851 C C . GLU A 1 264 ? 2.990 24.205 -0.838 1.00 25.67 264 GLU A C 1
ATOM 1852 O O . GLU A 1 264 ? 2.773 25.398 -0.632 1.00 29.50 264 GLU A O 1
ATOM 1858 N N . LEU A 1 265 ? 2.013 23.319 -1.027 1.00 23.16 265 LEU A N 1
ATOM 1859 C CA . LEU A 1 265 ? 0.608 23.731 -0.951 1.00 21.38 265 LEU A CA 1
ATOM 1860 C C . LEU A 1 265 ? 0.233 24.158 0.469 1.00 25.68 265 LEU A C 1
ATOM 1861 O O . LEU A 1 265 ? -0.513 25.113 0.660 1.00 26.94 265 LEU A O 1
ATOM 1866 N N . ARG A 1 266 ? 0.744 23.447 1.467 1.00 23.36 266 ARG A N 1
ATOM 1867 C CA . ARG A 1 266 ? 0.473 23.830 2.845 1.00 25.92 266 ARG A CA 1
ATOM 1868 C C . ARG A 1 266 ? 1.028 25.227 3.152 1.00 26.51 266 ARG A C 1
ATOM 1869 O O . ARG A 1 266 ? 0.376 26.024 3.825 1.00 26.43 266 ARG A O 1
ATOM 1877 N N . SER A 1 267 ? 2.225 25.519 2.649 1.00 28.59 267 SER A N 1
ATOM 1878 C CA . SER A 1 267 ? 2.849 26.833 2.849 1.00 30.78 267 SER A CA 1
ATOM 1879 C C . SER A 1 267 ? 2.233 27.923 1.977 1.00 27.90 267 SER A C 1
ATOM 1880 O O . SER A 1 267 ? 2.191 29.097 2.361 1.00 26.57 267 SER A O 1
ATOM 1883 N N . HIS A 1 268 ? 1.753 27.526 0.804 1.00 25.72 268 HIS A N 1
ATOM 1884 C CA . HIS A 1 268 ? 1.303 28.464 -0.211 1.00 21.98 268 HIS A CA 1
ATOM 1885 C C . HIS A 1 268 ? -0.045 28.054 -0.762 1.00 24.35 268 HIS A C 1
ATOM 1886 O O . HIS A 1 268 ? -0.151 27.661 -1.924 1.00 28.79 268 HIS A O 1
ATOM 1893 N N . PRO A 1 269 ? -1.088 28.138 0.071 1.00 25.78 269 PRO A N 1
ATOM 1894 C CA . PRO A 1 269 ? -2.418 27.702 -0.362 1.00 24.30 269 PRO A CA 1
ATOM 1895 C C . PRO A 1 269 ? -2.959 28.485 -1.565 1.00 25.03 269 PRO A C 1
ATOM 1896 O O . PRO A 1 269 ? -3.928 28.040 -2.173 1.00 23.97 269 PRO A O 1
ATOM 1900 N N . GLU A 1 270 ? -2.342 29.612 -1.914 1.00 24.88 270 GLU A N 1
ATOM 1901 C CA . GLU A 1 270 ? -2.778 30.372 -3.080 1.00 22.24 270 GLU A CA 1
ATOM 1902 C C . GLU A 1 270 ? -2.484 29.654 -4.400 1.00 21.32 270 GLU A C 1
ATOM 1903 O O . GLU A 1 270 ? -3.008 30.023 -5.447 1.00 22.91 270 GLU A O 1
ATOM 1909 N N . LEU A 1 271 ? -1.640 28.635 -4.355 1.00 23.86 271 LEU A N 1
ATOM 1910 C CA . LEU A 1 271 ? -1.345 27.885 -5.567 1.00 20.69 271 LEU A CA 1
ATOM 1911 C C . LEU A 1 271 ? -2.419 26.841 -5.883 1.00 20.08 271 LEU A C 1
ATOM 1912 O O . LEU A 1 271 ? -2.371 26.196 -6.930 1.00 23.53 271 LEU A O 1
ATOM 1917 N N . MET A 1 272 ? -3.395 26.687 -4.994 1.00 21.36 272 MET A N 1
ATOM 1918 C CA . MET A 1 272 ? -4.367 25.603 -5.139 1.00 18.88 272 MET A CA 1
ATOM 1919 C C . MET A 1 272 ? -5.245 25.630 -6.413 1.00 21.00 272 MET A C 1
ATOM 1920 O O . MET A 1 272 ? -5.416 24.593 -7.056 1.00 20.70 272 MET A O 1
ATOM 1925 N N . PRO A 1 273 ? -5.807 26.795 -6.791 1.00 22.19 273 PRO A N 1
ATOM 1926 C CA . PRO A 1 273 ? -6.628 26.745 -8.013 1.00 22.77 273 PRO A CA 1
ATOM 1927 C C . PRO A 1 273 ? -5.869 26.128 -9.197 1.00 22.75 273 PRO A C 1
ATOM 1928 O O . PRO A 1 273 ? -6.411 25.319 -9.939 1.00 20.06 273 PRO A O 1
ATOM 1932 N N . GLN A 1 274 ? -4.615 26.518 -9.369 1.00 19.16 274 GLN A N 1
ATOM 1933 C CA . GLN A 1 274 ? -3.814 25.987 -10.456 1.00 19.01 274 GLN A CA 1
ATOM 1934 C C . GLN A 1 274 ? -3.500 24.506 -10.262 1.00 19.97 274 GLN A C 1
ATOM 1935 O O . GLN A 1 274 ? -3.380 23.752 -11.225 1.00 17.73 274 GLN A O 1
ATOM 1941 N N . ALA A 1 275 ? -3.355 24.091 -9.010 1.00 18.73 275 ALA A N 1
ATOM 1942 C CA . ALA A 1 275 ? -3.069 22.696 -8.705 1.00 21.45 275 ALA A CA 1
ATOM 1943 C C . ALA A 1 275 ? -4.296 21.856 -9.043 1.00 16.48 275 ALA A C 1
ATOM 1944 O O . ALA A 1 275 ? -4.189 20.727 -9.535 1.00 18.18 275 ALA A O 1
ATOM 1946 N N . VAL A 1 276 ? -5.470 22.416 -8.782 1.00 17.96 276 VAL A N 1
ATOM 1947 C CA . VAL A 1 276 ? -6.705 21.724 -9.134 1.00 17.07 276 VAL A CA 1
ATOM 1948 C C . VAL A 1 276 ? -6.810 21.519 -10.655 1.00 16.18 276 VAL A C 1
ATOM 1949 O O . VAL A 1 276 ? -7.177 20.439 -11.118 1.00 13.91 276 VAL A O 1
ATOM 1953 N N . GLU A 1 277 ? -6.439 22.527 -11.442 1.00 15.16 277 GLU A N 1
ATOM 1954 C CA . GLU A 1 277 ? -6.487 22.357 -12.886 1.00 17.45 277 GLU A CA 1
ATOM 1955 C C . GLU A 1 277 ? -5.527 21.253 -13.309 1.00 14.63 277 GLU A C 1
ATOM 1956 O O . GLU A 1 277 ? -5.844 20.453 -14.179 1.00 16.02 277 GLU A O 1
ATOM 1962 N N . GLU A 1 278 ? -4.360 21.183 -12.673 1.00 15.69 278 GLU A N 1
ATOM 1963 C CA . GLU A 1 278 ? -3.409 20.129 -13.044 1.00 14.55 278 GLU A CA 1
ATOM 1964 C C . GLU A 1 278 ? -3.913 18.737 -12.627 1.00 14.22 278 GLU A C 1
ATOM 1965 O O . GLU A 1 278 ? -3.660 17.744 -13.313 1.00 15.24 278 GLU A O 1
ATOM 1971 N N . ALA A 1 279 ? -4.658 18.663 -11.528 1.00 10.80 279 ALA A N 1
ATOM 1972 C CA . ALA A 1 279 ? -5.233 17.384 -11.127 1.00 15.09 279 ALA A CA 1
ATOM 1973 C C . ALA A 1 279 ? -6.302 16.958 -12.137 1.00 15.57 279 ALA A C 1
ATOM 1974 O O . ALA A 1 279 ? -6.415 15.778 -12.485 1.00 15.92 279 ALA A O 1
ATOM 1976 N N . LEU A 1 280 ? -7.082 17.921 -12.614 1.00 15.70 280 LEU A N 1
ATOM 1977 C CA . LEU A 1 280 ? -8.058 17.645 -13.675 1.00 13.92 280 LEU A CA 1
ATOM 1978 C C . LEU A 1 280 ? -7.363 17.145 -14.931 1.00 16.68 280 LEU A C 1
ATOM 1979 O O . LEU A 1 280 ? -7.826 16.202 -15.564 1.00 15.06 280 LEU A O 1
ATOM 1984 N N . ARG A 1 281 ? -6.256 17.784 -15.300 1.00 16.24 281 ARG A N 1
ATOM 1985 C CA . ARG A 1 281 ? -5.538 17.343 -16.488 1.00 13.05 281 ARG A CA 1
ATOM 1986 C C . ARG A 1 281 ? -4.964 15.952 -16.275 1.00 16.52 281 ARG A C 1
ATOM 1987 O O . ARG A 1 281 ? -5.104 15.063 -17.124 1.00 15.03 281 ARG A O 1
ATOM 1995 N N . PHE A 1 282 ? -4.329 15.767 -15.128 1.00 14.94 282 PHE A N 1
ATOM 1996 C CA . PHE A 1 282 ? -3.486 14.587 -14.898 1.00 13.51 282 PHE A CA 1
ATOM 1997 C C . PHE A 1 282 ? -4.286 13.319 -14.608 1.00 14.45 282 PHE A C 1
ATOM 1998 O O . PHE A 1 282 ? -3.892 12.233 -15.040 1.00 15.59 282 PHE A O 1
ATOM 2006 N N . ARG A 1 283 ? -5.390 13.462 -13.874 1.00 11.71 283 ARG A N 1
ATOM 2007 C CA . ARG A 1 283 ? -6.217 12.325 -13.463 1.00 13.11 283 ARG A CA 1
ATOM 2008 C C . ARG A 1 283 ? -7.720 12.627 -13.514 1.00 15.33 283 ARG A C 1
ATOM 2009 O O . ARG A 1 283 ? -8.419 12.570 -12.502 1.00 16.62 283 ARG A O 1
ATOM 2017 N N . ALA A 1 284 ? -8.186 12.941 -14.719 1.00 17.39 284 ALA A N 1
ATOM 2018 C CA . ALA A 1 284 ? -9.590 13.269 -14.967 1.00 13.91 284 ALA A CA 1
ATOM 2019 C C . ALA A 1 284 ? -10.453 12.122 -14.469 1.00 15.53 284 ALA A C 1
ATOM 2020 O O . ALA A 1 284 ? -10.167 10.975 -14.767 1.00 16.47 284 ALA A O 1
ATOM 2022 N N . PRO A 1 285 ? -11.524 12.440 -13.724 1.00 17.94 285 PRO A N 1
ATOM 2023 C CA . PRO A 1 285 ? -12.443 11.438 -13.174 1.00 18.96 285 PRO A CA 1
ATOM 2024 C C . PRO A 1 285 ? -13.346 10.817 -14.246 1.00 16.96 285 PRO A C 1
ATOM 2025 O O . PRO A 1 285 ? -13.833 9.697 -14.079 1.00 15.06 285 PRO A O 1
ATOM 2029 N N . ALA A 1 286 ? -13.593 11.556 -15.322 1.00 15.51 286 ALA A N 1
ATOM 2030 C CA . ALA A 1 286 ? -14.454 11.051 -16.386 1.00 14.00 286 ALA A CA 1
ATOM 2031 C C . ALA A 1 286 ? -13.638 10.909 -17.664 1.00 14.66 286 ALA A C 1
ATOM 2032 O O . ALA A 1 286 ? -13.602 11.818 -18.485 1.00 16.48 286 ALA A O 1
ATOM 2034 N N . PRO A 1 287 ? -12.966 9.759 -17.831 1.00 20.45 287 PRO A N 1
ATOM 2035 C CA . PRO A 1 287 ? -11.931 9.591 -18.869 1.00 14.73 287 PRO A CA 1
ATOM 2036 C C . PRO A 1 287 ? -12.431 9.506 -20.298 1.00 18.35 287 PRO A C 1
ATOM 2037 O O . PRO A 1 287 ? -11.629 9.704 -21.212 1.00 15.60 287 PRO A O 1
ATOM 2041 N N . VAL A 1 288 ? -13.712 9.195 -20.495 1.00 15.56 288 VAL A N 1
ATOM 2042 C CA . VAL A 1 288 ? -14.197 8.888 -21.835 1.00 17.29 288 VAL A CA 1
ATOM 2043 C C . VAL A 1 288 ? -15.628 9.412 -22.072 1.00 16.68 288 VAL A C 1
ATOM 2044 O O . VAL A 1 288 ? -16.490 9.355 -21.191 1.00 17.32 288 VAL A O 1
ATOM 2048 N N . LEU A 1 289 ? -15.872 9.952 -23.264 1.00 14.03 289 LEU A N 1
ATOM 2049 C CA . LEU A 1 289 ? -17.157 10.554 -23.567 1.00 14.42 289 LEU A CA 1
ATOM 2050 C C . LEU A 1 289 ? -17.637 9.946 -24.887 1.00 16.59 289 LEU A C 1
ATOM 2051 O O . LEU A 1 289 ? -16.821 9.648 -25.755 1.00 17.96 289 LEU A O 1
ATOM 2056 N N . ARG A 1 290 ? -18.943 9.727 -25.011 1.00 17.13 290 ARG A N 1
ATOM 2057 C CA . ARG A 1 290 ? -19.518 9.097 -26.198 1.00 15.95 290 ARG A CA 1
ATOM 2058 C C . ARG A 1 290 ? -20.199 10.105 -27.133 1.00 18.40 290 ARG A C 1
ATOM 2059 O O . ARG A 1 290 ? -20.830 11.062 -26.687 1.00 16.20 290 ARG A O 1
ATOM 2067 N N . ARG A 1 291 ? -20.049 9.888 -28.436 1.00 18.45 291 ARG A N 1
ATOM 2068 C CA . ARG A 1 291 ? -20.811 10.624 -29.439 1.00 16.48 291 ARG A CA 1
ATOM 2069 C C . ARG A 1 291 ? -21.279 9.674 -30.533 1.00 18.74 291 ARG A C 1
ATOM 2070 O O . ARG A 1 291 ? -20.766 8.559 -30.678 1.00 22.00 291 ARG A O 1
ATOM 2078 N N . ILE A 1 292 ? -22.264 10.121 -31.301 1.00 19.47 292 ILE A N 1
ATOM 2079 C CA . ILE A 1 292 ? -22.691 9.402 -32.493 1.00 18.93 292 ILE A CA 1
ATOM 2080 C C . ILE A 1 292 ? -22.469 10.314 -33.683 1.00 18.24 292 ILE A C 1
ATOM 2081 O O . ILE A 1 292 ? -22.844 11.479 -33.643 1.00 16.55 292 ILE A O 1
ATOM 2086 N N . ALA A 1 293 ? -21.851 9.779 -34.733 1.00 22.55 293 ALA A N 1
ATOM 2087 C CA . ALA A 1 293 ? -21.656 10.521 -35.974 1.00 19.13 293 ALA A CA 1
ATOM 2088 C C . ALA A 1 293 ? -23.005 10.784 -36.638 1.00 17.04 293 ALA A C 1
ATOM 2089 O O . ALA A 1 293 ? -23.770 9.856 -36.841 1.00 19.02 293 ALA A O 1
ATOM 2091 N N . LYS A 1 294 ? -23.283 12.045 -36.970 1.00 22.82 294 LYS A N 1
ATOM 2092 C CA . LYS A 1 294 ? -24.534 12.412 -37.626 1.00 22.58 294 LYS A CA 1
ATOM 2093 C C . LYS A 1 294 ? -24.401 12.266 -39.133 1.00 25.60 294 LYS A C 1
ATOM 2094 O O . LYS A 1 294 ? -25.402 12.149 -39.836 1.00 26.31 294 LYS A O 1
ATOM 2100 N N . ARG A 1 295 ? -23.161 12.313 -39.615 1.00 24.85 295 ARG A N 1
ATOM 2101 C CA . ARG A 1 295 ? -22.860 12.173 -41.037 1.00 25.39 295 ARG A CA 1
ATOM 2102 C C . ARG A 1 295 ? -21.563 11.402 -41.192 1.00 26.30 295 ARG A C 1
ATOM 2103 O O . ARG A 1 295 ? -20.745 11.373 -40.275 1.00 27.97 295 ARG A O 1
ATOM 2111 N N . ASP A 1 296 ? -21.363 10.800 -42.358 1.00 29.36 296 ASP A N 1
ATOM 2112 C CA . ASP A 1 296 ? -20.052 10.270 -42.701 1.00 28.86 296 ASP A CA 1
ATOM 2113 C C . ASP A 1 296 ? -19.062 11.417 -42.612 1.00 28.07 296 ASP A C 1
ATOM 2114 O O . ASP A 1 296 ? -19.308 12.486 -43.152 1.00 28.34 296 ASP A O 1
ATOM 2119 N N . THR A 1 297 ? -17.943 11.196 -41.929 1.00 26.88 297 THR A N 1
ATOM 2120 C CA . THR A 1 297 ? -16.908 12.214 -41.838 1.00 30.98 297 THR A CA 1
ATOM 2121 C C . THR A 1 297 ? -15.592 11.584 -41.392 1.00 31.10 297 THR A C 1
ATOM 2122 O O . THR A 1 297 ? -15.566 10.441 -40.947 1.00 32.71 297 THR A O 1
ATOM 2126 N N . GLU A 1 298 ? -14.497 12.321 -41.515 1.00 31.86 298 GLU A N 1
ATOM 2127 C CA . GLU A 1 298 ? -13.202 11.755 -41.164 1.00 29.04 298 GLU A CA 1
ATOM 2128 C C . GLU A 1 298 ? -12.663 12.320 -39.864 1.00 25.94 298 GLU A C 1
ATOM 2129 O O . GLU A 1 298 ? -12.775 13.509 -39.589 1.00 30.95 298 GLU A O 1
ATOM 2135 N N . ILE A 1 299 ? -12.075 11.448 -39.058 1.00 23.41 299 ILE A N 1
ATOM 2136 C CA . ILE A 1 299 ? -11.415 11.879 -37.844 1.00 19.57 299 ILE A CA 1
ATOM 2137 C C . ILE A 1 299 ? -10.004 11.324 -37.861 1.00 23.98 299 ILE A C 1
ATOM 2138 O O . ILE A 1 299 ? -9.809 10.119 -37.952 1.00 24.64 299 ILE A O 1
ATOM 2143 N N . GLY A 1 300 ? -9.024 12.218 -37.801 1.00 24.74 300 GLY A N 1
ATOM 2144 C CA . GLY A 1 300 ? -7.632 11.829 -37.894 1.00 32.27 300 GLY A CA 1
ATOM 2145 C C . GLY A 1 300 ? -7.344 11.076 -39.176 1.00 26.27 300 GLY A C 1
ATOM 2146 O O . GLY A 1 300 ? -6.461 10.235 -39.214 1.00 31.39 300 GLY A O 1
ATOM 2147 N N . GLY A 1 301 ? -8.111 11.366 -40.225 1.00 26.97 301 GLY A N 1
ATOM 2148 C CA . GLY A 1 301 ? -7.920 10.704 -41.504 1.00 28.42 301 GLY A CA 1
ATOM 2149 C C . GLY A 1 301 ? -8.596 9.348 -41.634 1.00 29.47 301 GLY A C 1
ATOM 2150 O O . GLY A 1 301 ? -8.316 8.599 -42.569 1.00 31.56 301 GLY A O 1
ATOM 2151 N N . HIS A 1 302 ? -9.493 9.029 -40.702 1.00 22.29 302 HIS A N 1
ATOM 2152 C CA . HIS A 1 302 ? -10.246 7.783 -40.756 1.00 23.12 302 HIS A CA 1
ATOM 2153 C C . HIS A 1 302 ? -11.733 8.075 -40.964 1.00 25.66 302 HIS A C 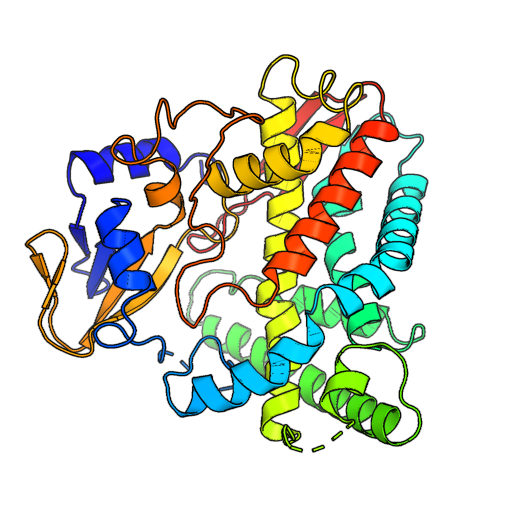1
ATOM 2154 O O . HIS A 1 302 ? -12.302 8.924 -40.281 1.00 29.47 302 HIS A O 1
ATOM 2161 N N . LEU A 1 303 ? -12.366 7.351 -41.883 1.00 29.28 303 LEU A N 1
ATOM 2162 C CA . LEU A 1 303 ? -13.772 7.590 -42.192 1.00 28.86 303 LEU A CA 1
ATOM 2163 C C . LEU A 1 303 ? -14.731 6.972 -41.173 1.00 24.59 303 LEU A C 1
ATOM 2164 O O . LEU A 1 303 ? -14.823 5.754 -41.039 1.00 25.99 303 LEU A O 1
ATOM 2169 N N . ILE A 1 304 ? -15.443 7.831 -40.464 1.00 23.35 304 ILE A N 1
ATOM 2170 C CA . ILE A 1 304 ? -16.439 7.392 -39.498 1.00 20.79 304 ILE A CA 1
ATOM 2171 C C . ILE A 1 304 ? -17.811 7.485 -40.147 1.00 26.16 304 ILE A C 1
ATOM 2172 O O . ILE A 1 304 ? -18.208 8.541 -40.607 1.00 30.40 304 ILE A O 1
ATOM 2177 N N . LYS A 1 305 ? -18.517 6.366 -40.190 1.00 20.69 305 LYS A N 1
ATOM 2178 C CA . LYS A 1 305 ? -19.796 6.282 -40.895 1.00 30.58 305 LYS A CA 1
ATOM 2179 C C . LYS A 1 305 ? -20.915 6.916 -40.093 1.00 26.19 305 LYS A C 1
ATOM 2180 O O . LYS A 1 305 ? -20.911 6.842 -38.860 1.00 21.28 305 LYS A O 1
ATOM 2186 N N . GLU A 1 306 ? -21.880 7.517 -40.786 1.00 23.78 306 GLU A N 1
ATOM 2187 C CA . GLU A 1 306 ? -23.067 8.047 -40.117 1.00 22.65 306 GLU A CA 1
ATOM 2188 C C . GLU A 1 306 ? -23.667 6.966 -39.248 1.00 22.91 306 GLU A C 1
ATOM 2189 O O . GLU A 1 306 ? -23.854 5.828 -39.689 1.00 22.70 306 GLU A O 1
ATOM 2195 N N . GLY A 1 307 ? -23.952 7.316 -37.996 1.00 19.80 307 GLY A N 1
ATOM 2196 C CA . GLY A 1 307 ? -24.510 6.364 -37.067 1.00 18.25 307 GLY A CA 1
ATOM 2197 C C . GLY A 1 307 ? -23.501 5.613 -36.221 1.00 23.15 307 GLY A C 1
ATOM 2198 O O . GLY A 1 307 ? -23.899 4.930 -35.286 1.00 20.31 307 GLY A O 1
ATOM 2199 N N . ASP A 1 308 ? -22.208 5.735 -36.539 1.00 22.48 308 ASP A N 1
ATOM 2200 C CA . ASP A 1 308 ? -21.159 5.045 -35.778 1.00 19.30 308 ASP A CA 1
ATOM 2201 C C . ASP A 1 308 ? -20.971 5.664 -34.400 1.00 20.16 308 ASP A C 1
ATOM 2202 O O . ASP A 1 308 ? -21.023 6.879 -34.253 1.00 20.74 308 ASP A O 1
ATOM 2207 N N . MET A 1 309 ? -20.728 4.823 -33.399 1.00 17.98 309 MET A N 1
ATOM 2208 C CA . MET A 1 309 ? -20.453 5.303 -32.052 1.00 21.07 309 MET A CA 1
ATOM 2209 C C . MET A 1 309 ? -18.957 5.603 -31.927 1.00 18.15 309 MET A C 1
ATOM 2210 O O . MET A 1 309 ? -18.132 4.886 -32.479 1.00 16.69 309 MET A O 1
ATOM 2215 N N . VAL A 1 310 ? -18.621 6.693 -31.237 1.00 16.96 310 VAL A N 1
ATOM 2216 C CA . VAL A 1 310 ? -17.227 7.094 -31.039 1.00 16.80 310 VAL A CA 1
ATOM 2217 C C . VAL A 1 310 ? -16.955 7.334 -29.561 1.00 19.92 310 VAL A C 1
ATOM 2218 O O . VAL A 1 310 ? -17.722 8.019 -28.890 1.00 17.81 310 VAL A O 1
ATOM 2222 N N . LEU A 1 311 ? -15.876 6.746 -29.056 1.00 15.09 311 LEU A N 1
ATOM 2223 C CA . LEU A 1 311 ? -15.419 6.994 -27.695 1.00 13.02 311 LEU A CA 1
ATOM 2224 C C . LEU A 1 311 ? -14.240 7.981 -27.720 1.00 14.83 311 LEU A C 1
ATOM 2225 O O . LEU A 1 311 ? -13.199 7.701 -28.300 1.00 14.01 311 LEU A O 1
ATOM 2230 N N . ALA A 1 312 ? -14.413 9.143 -27.095 1.00 12.99 312 ALA A N 1
ATOM 2231 C CA . ALA A 1 312 ? -13.375 10.167 -27.097 1.00 13.27 312 ALA A CA 1
ATOM 2232 C C . ALA A 1 312 ? -12.729 10.173 -25.714 1.00 16.04 312 ALA A C 1
ATOM 2233 O O . ALA A 1 312 ? -13.357 10.559 -24.735 1.00 14.99 312 ALA A O 1
ATOM 2235 N N . PHE A 1 313 ? -11.495 9.696 -25.647 1.00 13.42 313 PHE A N 1
ATOM 2236 C CA . PHE A 1 313 ? -10.760 9.569 -24.392 1.00 13.00 313 PHE A CA 1
ATOM 2237 C C . PHE A 1 313 ? -10.111 10.865 -23.924 1.00 13.09 313 PHE A C 1
ATOM 2238 O O . PHE A 1 313 ? -8.952 11.131 -24.216 1.00 13.40 313 PHE A O 1
ATOM 2246 N N . VAL A 1 314 ? -10.875 11.685 -23.209 1.00 15.01 314 VAL A N 1
ATOM 2247 C CA . VAL A 1 314 ? -10.355 12.935 -22.697 1.00 16.77 314 VAL A CA 1
ATOM 2248 C C . VAL A 1 314 ? -9.195 12.670 -21.733 1.00 12.99 314 VAL A C 1
ATOM 2249 O O . VAL A 1 314 ? -8.282 13.475 -21.627 1.00 14.12 314 VAL A O 1
ATOM 2253 N N . ALA A 1 315 ? -9.188 11.513 -21.085 1.00 14.24 315 ALA A N 1
ATOM 2254 C CA . ALA A 1 315 ? -8.062 11.187 -20.214 1.00 15.18 315 ALA A CA 1
ATOM 2255 C C . ALA A 1 315 ? -6.776 11.068 -21.009 1.00 17.01 315 ALA A C 1
ATOM 2256 O O . ALA A 1 315 ? -5.722 11.476 -20.531 1.00 17.66 315 ALA A O 1
ATOM 2258 N N . SER A 1 316 ? -6.868 10.508 -22.216 1.00 15.69 316 SER A N 1
ATOM 2259 C CA . SER A 1 316 ? -5.703 10.384 -23.097 1.00 17.04 316 SER A CA 1
ATOM 2260 C C . SER A 1 316 ? -5.318 11.737 -23.700 1.00 17.55 316 SER A C 1
ATOM 2261 O O . SER A 1 316 ? -4.130 12.083 -23.778 1.00 14.94 316 SER A O 1
ATOM 2264 N N . ALA A 1 317 ? -6.322 12.495 -24.143 1.00 12.92 317 ALA A N 1
ATOM 2265 C CA . ALA A 1 317 ? -6.098 13.838 -24.680 1.00 16.95 317 ALA A CA 1
ATOM 2266 C C . ALA A 1 317 ? -5.262 14.696 -23.735 1.00 18.61 317 ALA A C 1
ATOM 2267 O O . ALA A 1 317 ? -4.368 15.441 -24.154 1.00 16.42 317 ALA A O 1
ATOM 2269 N N . ASN A 1 318 ? -5.551 14.558 -22.455 1.00 13.92 318 ASN A N 1
ATOM 2270 C CA . ASN A 1 318 ? -4.959 15.379 -21.418 1.00 16.39 318 ASN A CA 1
ATOM 2271 C C . ASN A 1 318 ? -3.482 15.027 -21.171 1.00 16.32 318 ASN A C 1
ATOM 2272 O O . ASN A 1 318 ? -2.783 15.759 -20.465 1.00 17.93 318 ASN A O 1
ATOM 2277 N N . ARG A 1 319 ? -3.024 13.915 -21.753 1.00 14.69 319 ARG A N 1
ATOM 2278 C CA . ARG A 1 319 ? -1.628 13.470 -21.639 1.00 18.13 319 ARG A CA 1
ATOM 2279 C C . ARG A 1 319 ? -0.873 13.575 -22.962 1.00 18.15 319 ARG A C 1
ATOM 2280 O O . ARG A 1 319 ? 0.274 13.117 -23.074 1.00 19.17 319 ARG A O 1
ATOM 2288 N N . ASP A 1 320 ? -1.526 14.136 -23.971 1.00 18.76 320 ASP A N 1
ATOM 2289 C CA . ASP A 1 320 ? -0.997 14.148 -25.327 1.00 20.11 320 ASP A CA 1
ATOM 2290 C C . ASP A 1 320 ? 0.178 15.113 -25.477 1.00 21.36 320 ASP A C 1
ATOM 2291 O O . ASP A 1 320 ? 0.034 16.315 -25.282 1.00 18.57 320 ASP A O 1
ATOM 2296 N N . GLU A 1 321 ? 1.337 14.550 -25.807 1.00 22.24 321 GLU A N 1
ATOM 2297 C CA . GLU A 1 321 ? 2.576 15.293 -25.980 1.00 25.68 321 GLU A CA 1
ATOM 2298 C C . GLU A 1 321 ? 2.474 16.394 -27.044 1.00 25.90 321 GLU A C 1
ATOM 2299 O O . GLU A 1 321 ? 3.225 17.369 -27.010 1.00 27.95 321 GLU A O 1
ATOM 2305 N N . ALA A 1 322 ? 1.560 16.227 -27.996 1.00 23.86 322 ALA A N 1
ATOM 2306 C CA . ALA A 1 322 ? 1.404 17.194 -29.077 1.00 24.31 322 ALA A CA 1
ATOM 2307 C C . ALA A 1 322 ? 0.760 18.493 -28.611 1.00 24.28 322 ALA A C 1
ATOM 2308 O O . ALA A 1 322 ? 0.835 19.512 -29.299 1.00 30.38 322 ALA A O 1
ATOM 2310 N N . LYS A 1 323 ? 0.140 18.460 -27.434 1.00 24.32 323 LYS A N 1
ATOM 2311 C CA . LYS A 1 323 ? -0.561 19.623 -26.926 1.00 18.06 323 LYS A CA 1
ATOM 2312 C C . LYS A 1 323 ? 0.029 20.154 -25.616 1.00 25.52 323 LYS A C 1
ATOM 2313 O O . LYS A 1 323 ? -0.067 21.350 -25.323 1.00 24.99 323 LYS A O 1
ATOM 2319 N N . PHE A 1 324 ? 0.599 19.253 -24.822 1.00 19.75 324 PHE A N 1
ATOM 2320 C CA . PHE A 1 324 ? 1.170 19.587 -23.519 1.00 21.79 324 PHE A CA 1
ATOM 2321 C C . PHE A 1 324 ? 2.646 19.263 -23.437 1.00 24.12 324 PHE A C 1
ATOM 2322 O O . PHE A 1 324 ? 3.064 18.144 -23.733 1.00 24.10 324 PHE A O 1
ATOM 2330 N N . ASP A 1 325 ? 3.425 20.234 -22.985 1.00 23.85 325 ASP A N 1
ATOM 2331 C CA . ASP A 1 325 ? 4.838 20.004 -22.731 1.00 28.31 325 ASP A CA 1
ATOM 2332 C C . ASP A 1 325 ? 5.023 19.091 -21.513 1.00 28.45 325 ASP A C 1
ATOM 2333 O O . ASP A 1 325 ? 4.371 19.267 -20.482 1.00 26.96 325 ASP A O 1
ATOM 2338 N N . ARG A 1 326 ? 5.918 18.114 -21.640 1.00 23.78 326 ARG A N 1
ATOM 2339 C CA . ARG A 1 326 ? 6.151 17.113 -20.589 1.00 26.76 326 ARG A CA 1
ATOM 2340 C C . ARG A 1 326 ? 4.884 16.679 -19.852 1.00 25.66 326 ARG A C 1
ATOM 2341 O O . ARG A 1 326 ? 4.746 16.896 -18.648 1.00 20.61 326 ARG A O 1
ATOM 2349 N N . PRO A 1 327 ? 3.966 16.043 -20.583 1.00 21.60 327 PRO A N 1
ATOM 2350 C CA . PRO A 1 327 ? 2.629 15.654 -20.112 1.00 24.36 327 PRO A CA 1
ATOM 2351 C C . PRO A 1 327 ? 2.682 14.642 -18.971 1.00 24.29 327 PRO A C 1
ATOM 2352 O O . PRO A 1 327 ? 1.726 14.530 -18.208 1.00 22.75 327 PRO A O 1
ATOM 2356 N N . HIS A 1 328 ? 3.791 13.918 -18.852 1.00 25.90 328 HIS A N 1
ATOM 2357 C CA . HIS A 1 328 ? 3.949 12.945 -17.773 1.00 25.27 328 HIS A CA 1
ATOM 2358 C C . HIS A 1 328 ? 4.141 13.589 -16.417 1.00 23.94 328 HIS A C 1
ATOM 2359 O O . HIS A 1 328 ? 3.997 12.930 -15.386 1.00 22.43 328 HIS A O 1
ATOM 2366 N N . MET A 1 329 ? 4.493 14.866 -16.410 1.00 24.39 329 MET A N 1
ATOM 2367 C CA . MET A 1 329 ? 4.794 15.531 -15.147 1.00 27.90 329 MET A CA 1
ATOM 2368 C C . MET A 1 329 ? 3.557 16.175 -14.529 1.00 23.82 329 MET A C 1
ATOM 2369 O O . MET A 1 329 ? 2.799 16.866 -15.208 1.00 19.93 329 MET A O 1
ATOM 2374 N N . PHE A 1 330 ? 3.371 15.950 -13.232 1.00 21.78 330 PHE A N 1
ATOM 2375 C CA . PHE A 1 330 ? 2.336 16.642 -12.474 1.00 19.82 330 PHE A CA 1
ATOM 2376 C C . PHE A 1 330 ? 2.915 17.954 -11.956 1.00 18.78 330 PHE A C 1
ATOM 2377 O O . PHE A 1 330 ? 3.656 17.989 -10.973 1.00 20.21 330 PHE A O 1
ATOM 2385 N N . ASP A 1 331 ? 2.573 19.029 -12.656 1.00 19.19 331 ASP A N 1
ATOM 2386 C CA . ASP A 1 331 ? 3.143 20.356 -12.450 1.00 17.67 331 ASP A CA 1
ATOM 2387 C C . ASP A 1 331 ? 2.029 21.305 -12.016 1.00 17.84 331 ASP A C 1
ATOM 2388 O O . ASP A 1 331 ? 1.270 21.820 -12.851 1.00 21.37 331 ASP A O 1
ATOM 2393 N N . ILE A 1 332 ? 1.918 21.536 -10.712 1.00 19.26 332 ILE A N 1
ATOM 2394 C CA . ILE A 1 332 ? 0.857 22.403 -10.200 1.00 20.10 332 ILE A CA 1
ATOM 2395 C C . ILE A 1 332 ? 0.929 23.837 -10.720 1.00 22.96 332 ILE A C 1
ATOM 2396 O O . ILE A 1 332 ? -0.013 24.618 -10.536 1.00 19.56 332 ILE A O 1
ATOM 2401 N N . ARG A 1 333 ? 2.036 24.190 -11.363 1.00 19.81 333 ARG A N 1
ATOM 2402 C CA . ARG A 1 333 ? 2.184 25.527 -11.920 1.00 19.28 333 ARG A CA 1
ATOM 2403 C C . ARG A 1 333 ? 1.908 25.590 -13.425 1.00 22.42 333 ARG A C 1
ATOM 2404 O O . ARG A 1 333 ? 2.024 26.653 -14.047 1.00 24.95 333 ARG A O 1
ATOM 2412 N N . ARG A 1 334 ? 1.542 24.460 -14.016 1.00 20.71 334 ARG A N 1
ATOM 2413 C CA . ARG A 1 334 ? 1.305 24.429 -15.456 1.00 19.79 334 ARG A CA 1
ATOM 2414 C C . ARG A 1 334 ? 0.320 25.512 -15.891 1.00 22.81 334 ARG A C 1
ATOM 2415 O O . ARG A 1 334 ? -0.833 25.533 -15.454 1.00 21.23 334 ARG A O 1
ATOM 2423 N N . HIS A 1 335 ? 0.781 26.416 -16.755 1.00 26.17 335 HIS A N 1
ATOM 2424 C CA . HIS A 1 335 ? -0.064 27.502 -17.246 1.00 34.57 335 HIS A CA 1
ATOM 2425 C C . HIS A 1 335 ? 0.406 28.006 -18.612 1.00 30.90 335 HIS A C 1
ATOM 2426 O O . HIS A 1 335 ? 1.587 28.310 -18.785 1.00 30.22 335 HIS A O 1
ATOM 2433 N N . PRO A 1 336 ? -0.512 28.084 -19.594 1.00 31.97 336 PRO A N 1
ATOM 2434 C CA . PRO A 1 336 ? -1.927 27.709 -19.500 1.00 27.88 336 PRO A CA 1
ATOM 2435 C C . PRO A 1 336 ? -2.103 26.197 -19.444 1.00 25.86 336 PRO A C 1
ATOM 2436 O O . PRO A 1 336 ? -1.174 25.434 -19.728 1.00 23.78 336 PRO A O 1
ATOM 2440 N N . ASN A 1 337 ? -3.306 25.782 -19.082 1.00 24.97 337 ASN A N 1
ATOM 2441 C CA . ASN A 1 337 ? -3.614 24.370 -18.914 1.00 23.18 337 ASN A CA 1
ATOM 2442 C C . ASN A 1 337 ? -4.962 24.027 -19.537 1.00 22.04 337 ASN A C 1
ATOM 2443 O O . ASN A 1 337 ? -5.956 23.896 -18.830 1.00 25.81 337 ASN A O 1
ATOM 2448 N N . PRO A 1 338 ? -4.995 23.883 -20.871 1.00 22.96 338 PRO A N 1
ATOM 2449 C CA . PRO A 1 338 ? -6.207 23.653 -21.668 1.00 21.80 338 PRO A CA 1
ATOM 2450 C C . PRO A 1 338 ? -6.651 22.186 -21.673 1.00 21.08 338 PRO A C 1
ATOM 2451 O O . PRO A 1 338 ? -6.909 21.593 -22.728 1.00 18.75 338 PRO A O 1
ATOM 2455 N N . HIS A 1 339 ? -6.752 21.600 -20.490 1.00 17.54 339 HIS A N 1
ATOM 2456 C CA . HIS A 1 339 ? -7.257 20.240 -20.390 1.00 19.92 339 HIS A CA 1
ATOM 2457 C C . HIS A 1 339 ? -8.721 20.192 -20.831 1.00 18.41 339 HIS A C 1
ATOM 2458 O O . HIS A 1 339 ? -9.415 21.208 -20.879 1.00 17.80 339 HIS A O 1
ATOM 2465 N N . ILE A 1 340 ? -9.196 19.009 -21.154 1.00 16.36 340 ILE A N 1
ATOM 2466 C CA . ILE A 1 340 ? -10.603 18.879 -21.468 1.00 21.54 340 ILE A CA 1
ATOM 2467 C C . ILE A 1 340 ? -11.313 17.959 -20.479 1.00 18.85 340 ILE A C 1
ATOM 2468 O O . ILE A 1 340 ? -12.214 17.224 -20.833 1.00 14.72 340 ILE A O 1
ATOM 2473 N N . ALA A 1 341 ? -10.928 18.055 -19.211 1.00 15.12 341 ALA A N 1
ATOM 2474 C CA . ALA A 1 341 ? -11.540 17.202 -18.199 1.00 15.20 341 ALA A CA 1
ATOM 2475 C C . ALA A 1 341 ? -13.030 17.477 -18.046 1.00 15.60 341 ALA A C 1
ATOM 2476 O O . ALA A 1 341 ? -13.791 16.582 -17.671 1.00 12.50 341 ALA A O 1
ATOM 2478 N N . PHE A 1 342 ? -13.444 18.711 -18.347 1.00 12.52 342 PHE A N 1
ATOM 2479 C CA . PHE A 1 342 ? -14.843 19.116 -18.197 1.00 14.82 342 PHE A CA 1
ATOM 2480 C C . PHE A 1 342 ? -15.560 19.113 -19.555 1.00 13.70 342 PHE A C 1
ATOM 2481 O O . PHE A 1 342 ? -16.689 19.609 -19.684 1.00 14.53 342 PHE A O 1
ATOM 2489 N N . GLY A 1 343 ? -14.900 18.567 -20.570 1.00 14.76 343 GLY A N 1
ATOM 2490 C CA . GLY A 1 343 ? -15.443 18.602 -21.922 1.00 14.24 343 GLY A CA 1
ATOM 2491 C C . GLY A 1 343 ? -15.084 19.876 -22.678 1.00 14.47 343 GLY A C 1
ATOM 2492 O O . GLY A 1 343 ? -14.092 20.561 -22.361 1.00 14.64 343 GLY A O 1
ATOM 2493 N N . HIS A 1 344 ? -15.895 20.179 -23.691 1.00 15.05 344 HIS A N 1
ATOM 2494 C CA . HIS A 1 344 ? -15.636 21.274 -24.607 1.00 13.81 344 HIS A CA 1
ATOM 2495 C C . HIS A 1 344 ? -16.861 21.542 -25.452 1.00 17.36 344 HIS A C 1
ATOM 2496 O O . HIS A 1 344 ? -17.417 20.618 -26.045 1.00 16.11 344 HIS A O 1
ATOM 2503 N N . GLY A 1 345 ? -17.285 22.799 -25.535 1.00 15.83 345 GLY A N 1
ATOM 2504 C CA . GLY A 1 345 ? -18.422 23.132 -26.382 1.00 15.86 345 GLY A CA 1
ATOM 2505 C C . GLY A 1 345 ? -19.728 23.269 -25.619 1.00 17.24 345 GLY A C 1
ATOM 2506 O O . GLY A 1 345 ? -19.733 23.640 -24.433 1.00 14.49 345 GLY A O 1
ATOM 2507 N N . ILE A 1 346 ? -20.835 22.963 -26.292 1.00 18.62 346 ILE A N 1
ATOM 2508 C CA . ILE A 1 346 ? -22.150 23.210 -25.710 1.00 15.32 346 ILE A CA 1
ATOM 2509 C C . ILE A 1 346 ? -22.437 22.408 -24.436 1.00 16.07 346 ILE A C 1
ATOM 2510 O O . ILE A 1 346 ? -23.174 22.878 -23.576 1.00 16.95 346 ILE A O 1
ATOM 2515 N N . HIS A 1 347 ? -21.855 21.212 -24.319 1.00 13.99 347 HIS A N 1
ATOM 2516 C CA . HIS A 1 347 ? -22.108 20.358 -23.156 1.00 14.87 347 HIS A CA 1
ATOM 2517 C C . HIS A 1 347 ? -21.054 20.519 -22.052 1.00 14.11 347 HIS A C 1
ATOM 2518 O O . HIS A 1 347 ? -21.058 19.758 -21.072 1.00 14.62 347 HIS A O 1
ATOM 2525 N N . PHE A 1 348 ? -20.164 21.504 -22.203 1.00 14.23 348 PHE A N 1
ATOM 2526 C CA . PHE A 1 348 ? -19.108 21.750 -21.222 1.00 12.92 348 PHE A CA 1
ATOM 2527 C C . PHE A 1 348 ? -19.709 21.776 -19.825 1.00 14.21 348 PHE A C 1
ATOM 2528 O O . PHE A 1 348 ? -20.707 22.465 -19.576 1.00 15.09 348 PHE A O 1
ATOM 2536 N N . CYS A 1 349 ? -19.082 21.031 -18.922 1.00 12.26 349 CYS A N 1
ATOM 2537 C CA . CYS A 1 349 ? -19.641 20.733 -17.609 1.00 14.07 349 CYS A CA 1
ATOM 2538 C C . CYS A 1 349 ? -20.330 21.920 -16.943 1.00 13.07 349 CYS A C 1
ATOM 2539 O O . CYS A 1 349 ? -19.685 22.894 -16.591 1.00 13.23 349 CYS A O 1
ATOM 2542 N N . LEU A 1 350 ? -21.639 21.824 -16.758 1.00 12.97 350 LEU A N 1
ATOM 2543 C CA . LEU A 1 350 ? -22.379 22.869 -16.044 1.00 13.88 350 LEU A CA 1
ATOM 2544 C C . LEU A 1 350 ? -21.860 23.035 -14.612 1.00 13.81 350 LEU A C 1
ATOM 2545 O O . LEU A 1 350 ? -21.861 24.141 -14.056 1.00 14.51 350 LEU A O 1
ATOM 2550 N N . GLY A 1 351 ? -21.394 21.940 -14.022 1.00 12.71 351 GLY A N 1
ATOM 2551 C CA . GLY A 1 351 ? -20.973 21.984 -12.629 1.00 13.28 351 GLY A CA 1
ATOM 2552 C C . GLY A 1 351 ? -19.527 22.391 -12.433 1.00 12.17 351 GLY A C 1
ATOM 2553 O O . GLY A 1 351 ? -19.024 22.398 -11.308 1.00 15.42 351 GLY A O 1
ATOM 2554 N N . ALA A 1 352 ? -18.850 22.741 -13.519 1.00 13.54 352 ALA A N 1
ATOM 2555 C CA . ALA A 1 352 ? -17.415 23.072 -13.434 1.00 15.05 352 ALA A CA 1
ATOM 2556 C C . ALA A 1 352 ? -17.075 24.014 -12.273 1.00 14.20 352 ALA A C 1
ATOM 2557 O O . ALA A 1 352 ? -16.149 23.730 -11.501 1.00 16.44 352 ALA A O 1
ATOM 2559 N N . PRO A 1 353 ? -17.792 25.155 -12.164 1.00 14.88 353 PRO A N 1
ATOM 2560 C CA . PRO A 1 353 ? -17.443 26.073 -11.069 1.00 17.59 353 PRO A CA 1
ATOM 2561 C C . PRO A 1 353 ? -17.671 25.465 -9.683 1.00 13.55 353 PRO A C 1
ATOM 2562 O O . PRO A 1 353 ? -16.945 25.820 -8.751 1.00 15.93 353 PRO A O 1
ATOM 2566 N N . LEU A 1 354 ? -18.668 24.593 -9.546 1.00 12.70 354 LEU A N 1
ATOM 2567 C CA . LEU A 1 354 ? -18.959 23.970 -8.255 1.00 16.64 354 LEU A CA 1
ATOM 2568 C C . LEU A 1 354 ? -17.915 22.896 -7.942 1.00 14.50 354 LEU A C 1
ATOM 2569 O O . LEU A 1 354 ? -17.489 22.742 -6.793 1.00 17.64 354 LEU A O 1
ATOM 2574 N N . ALA A 1 355 ? -17.513 22.141 -8.955 1.00 15.88 355 ALA A N 1
ATOM 2575 C CA . ALA A 1 355 ? -16.478 21.112 -8.753 1.00 16.26 355 ALA A CA 1
ATOM 2576 C C . ALA A 1 355 ? -15.148 21.768 -8.390 1.00 18.63 355 ALA A C 1
ATOM 2577 O O . ALA A 1 355 ? -14.458 21.332 -7.455 1.00 18.81 355 ALA A O 1
ATOM 2579 N N . ARG A 1 356 ? -14.791 22.820 -9.124 1.00 17.98 356 ARG A N 1
ATOM 2580 C CA . ARG A 1 356 ? -13.593 23.591 -8.798 1.00 17.52 356 ARG A CA 1
ATOM 2581 C C . ARG A 1 356 ? -13.649 24.118 -7.364 1.00 20.52 356 ARG A C 1
ATOM 2582 O O . ARG A 1 356 ? -12.667 24.018 -6.629 1.00 16.99 356 ARG A O 1
ATOM 2590 N N . LEU A 1 357 ? -14.793 24.681 -6.973 1.00 18.28 357 LEU A N 1
ATOM 2591 C CA . LEU A 1 357 ? -14.972 25.218 -5.620 1.00 19.25 357 LEU A CA 1
ATOM 2592 C C . LEU A 1 357 ? -14.882 24.128 -4.562 1.00 19.58 357 LEU A C 1
ATOM 2593 O O . LEU A 1 357 ? -14.175 24.279 -3.564 1.00 19.61 357 LEU A O 1
ATOM 2598 N N . GLU A 1 358 ? -15.624 23.039 -4.759 1.00 15.43 358 GLU A N 1
ATOM 2599 C CA . GLU A 1 358 ? -15.538 21.917 -3.825 1.00 19.06 358 GLU A CA 1
ATOM 2600 C C . GLU A 1 358 ? -14.099 21.386 -3.654 1.00 18.92 358 GLU A C 1
ATOM 2601 O O . GLU A 1 358 ? -13.639 21.159 -2.534 1.00 18.04 358 GLU A O 1
ATOM 2607 N N . ALA A 1 359 ? -13.388 21.196 -4.760 1.00 20.35 359 ALA A N 1
ATOM 2608 C CA . ALA A 1 359 ? -12.030 20.660 -4.700 1.00 15.16 359 ALA A CA 1
ATOM 2609 C C . ALA A 1 359 ? -11.069 21.624 -4.017 1.00 20.73 359 ALA A C 1
ATOM 2610 O O . ALA A 1 359 ? -10.232 21.211 -3.208 1.00 16.81 359 ALA A O 1
ATOM 2612 N N . ASN A 1 360 ? -11.175 22.906 -4.350 1.00 20.17 360 ASN A N 1
ATOM 2613 C CA . ASN A 1 360 ? -10.285 23.887 -3.733 1.00 19.38 360 ASN A CA 1
ATOM 2614 C C . ASN A 1 360 ? -10.471 23.866 -2.225 1.00 22.64 360 ASN A C 1
ATOM 2615 O O . ASN A 1 360 ? -9.502 23.795 -1.470 1.00 22.86 360 ASN A O 1
ATOM 2620 N N . ILE A 1 361 ? -11.726 23.931 -1.796 1.00 21.13 361 ILE A N 1
ATOM 2621 C CA . ILE A 1 361 ? -12.043 23.922 -0.374 1.00 21.54 361 ILE A CA 1
ATOM 2622 C C . ILE A 1 361 ? -11.677 22.603 0.303 1.00 23.52 361 ILE A C 1
ATOM 2623 O O . ILE A 1 361 ? -11.007 22.588 1.338 1.00 21.76 361 ILE A O 1
ATOM 2628 N N . ALA A 1 362 ? -12.088 21.493 -0.296 1.00 21.38 362 ALA A N 1
ATOM 2629 C CA . ALA A 1 362 ? -11.725 20.192 0.242 1.00 20.38 362 ALA A CA 1
ATOM 2630 C C . ALA A 1 362 ? -10.211 20.028 0.375 1.00 19.56 362 ALA A C 1
ATOM 2631 O O . ALA A 1 362 ? -9.725 19.641 1.433 1.00 21.32 362 ALA A O 1
ATOM 2633 N N . LEU A 1 363 ? -9.460 20.328 -0.684 1.00 19.62 363 LEU A N 1
ATOM 2634 C CA . LEU A 1 363 ? -8.014 20.083 -0.647 1.00 20.90 363 LEU A CA 1
ATOM 2635 C C . LEU A 1 363 ? -7.305 21.042 0.295 1.00 23.41 363 LEU A C 1
ATOM 2636 O O . LEU A 1 363 ? -6.476 20.628 1.113 1.00 22.45 363 LEU A O 1
ATOM 2641 N N . THR A 1 364 ? -7.614 22.330 0.187 1.00 18.19 364 THR A N 1
ATOM 2642 C CA . THR A 1 364 ? -6.933 23.285 1.049 1.00 22.88 364 THR A CA 1
ATOM 2643 C C . THR A 1 364 ? -7.210 22.939 2.512 1.00 23.96 364 THR A C 1
ATOM 2644 O O . THR A 1 364 ? -6.300 22.970 3.348 1.00 23.24 364 THR A O 1
ATOM 2648 N N . SER A 1 365 ? -8.449 22.555 2.808 1.00 22.04 365 SER A N 1
ATOM 2649 C CA . SER A 1 365 ? -8.847 22.258 4.185 1.00 21.64 365 SER A CA 1
ATOM 2650 C C . SER A 1 365 ? -8.181 21.001 4.717 1.00 24.75 365 SER A C 1
ATOM 2651 O O . SER A 1 365 ? -7.737 20.960 5.870 1.00 24.25 365 SER A O 1
ATOM 2654 N N . LEU A 1 366 ? -8.118 19.966 3.886 1.00 18.88 366 LEU A N 1
ATOM 2655 C CA . LEU A 1 366 ? -7.440 18.741 4.291 1.00 21.40 366 LEU A CA 1
ATOM 2656 C C . LEU A 1 366 ? -5.966 19.014 4.590 1.00 22.80 366 LEU A C 1
ATOM 2657 O O . LEU A 1 366 ? -5.449 18.619 5.640 1.00 25.06 366 LEU A O 1
ATOM 2662 N N . ILE A 1 367 ? -5.283 19.688 3.667 1.00 19.98 367 ILE A N 1
ATOM 2663 C CA . ILE A 1 367 ? -3.847 19.884 3.799 1.00 21.15 367 ILE A CA 1
ATOM 2664 C C . ILE A 1 367 ? -3.504 20.785 4.988 1.00 26.64 367 ILE A C 1
ATOM 2665 O O . ILE A 1 367 ? -2.451 20.627 5.612 1.00 27.00 367 ILE A O 1
ATOM 2670 N N . SER A 1 368 ? -4.397 21.719 5.302 1.00 22.50 368 SER A N 1
ATOM 2671 C CA . SER A 1 368 ? -4.226 22.595 6.461 1.00 29.60 368 SER A CA 1
ATOM 2672 C C . SER A 1 368 ? -4.360 21.825 7.778 1.00 30.30 368 SER A C 1
ATOM 2673 O O . SER A 1 368 ? -3.660 22.108 8.758 1.00 27.47 368 SER A O 1
ATOM 2676 N N . ALA A 1 369 ? -5.264 20.848 7.802 1.00 24.94 369 ALA A N 1
ATOM 2677 C CA . ALA A 1 369 ? -5.525 20.098 9.024 1.00 28.48 369 ALA A CA 1
ATOM 2678 C C . ALA A 1 369 ? -4.417 19.112 9.360 1.00 30.74 369 ALA A C 1
ATOM 2679 O O . ALA A 1 369 ? -4.267 18.716 10.518 1.00 33.15 369 ALA A O 1
ATOM 2681 N N . PHE A 1 370 ? -3.647 18.713 8.353 1.00 28.22 370 PHE A N 1
ATOM 2682 C CA . PHE A 1 370 ? -2.647 17.663 8.536 1.00 28.40 370 PHE A CA 1
ATOM 2683 C C . PHE A 1 370 ? -1.256 18.094 8.093 1.00 27.88 370 PHE A C 1
ATOM 2684 O O . PHE A 1 370 ? -1.030 18.391 6.917 1.00 25.39 370 PHE A O 1
ATOM 2692 N N . PRO A 1 371 ? -0.315 18.142 9.044 1.00 23.77 371 PRO A N 1
ATOM 2693 C CA . PRO A 1 371 ? 1.047 18.581 8.727 1.00 30.36 371 PRO A CA 1
ATOM 2694 C C . PRO A 1 371 ? 1.724 17.641 7.736 1.00 29.47 371 PRO A C 1
ATOM 2695 O O . PRO A 1 371 ? 2.432 18.091 6.829 1.00 31.92 371 PRO A O 1
ATOM 2699 N N . HIS A 1 372 ? 1.495 16.345 7.898 1.00 28.81 372 HIS A N 1
ATOM 2700 C CA . HIS A 1 372 ? 2.109 15.359 7.021 1.00 30.90 372 HIS A CA 1
ATOM 2701 C C . HIS A 1 372 ? 1.166 14.189 6.758 1.00 30.89 372 HIS A C 1
ATOM 2702 O O . HIS A 1 372 ? 0.372 13.806 7.614 1.00 30.06 372 HIS A O 1
ATOM 2709 N N . MET A 1 373 ? 1.273 13.621 5.563 1.00 28.48 373 MET A N 1
ATOM 2710 C CA . MET A 1 373 ? 0.380 12.559 5.135 1.00 26.30 373 MET A CA 1
ATOM 2711 C C . MET A 1 373 ? 1.138 11.653 4.167 1.00 28.18 373 MET A C 1
ATOM 2712 O O . MET A 1 373 ? 1.956 12.130 3.381 1.00 30.24 373 MET A O 1
ATOM 2717 N N . GLU A 1 374 ? 0.895 10.349 4.247 1.00 27.02 374 GLU A N 1
ATOM 2718 C CA . GLU A 1 374 ? 1.579 9.393 3.389 1.00 28.11 374 GLU A CA 1
ATOM 2719 C C . GLU A 1 374 ? 0.606 8.323 2.910 1.00 26.26 374 GLU A C 1
ATOM 2720 O O . GLU A 1 374 ? -0.265 7.880 3.658 1.00 28.81 374 GLU A O 1
ATOM 2726 N N . CYS A 1 375 ? 0.753 7.914 1.658 1.00 30.44 375 CYS A N 1
ATOM 2727 C CA . CYS A 1 375 ? -0.111 6.890 1.106 1.00 22.86 375 CYS A CA 1
ATOM 2728 C C . CYS A 1 375 ? 0.247 5.501 1.628 1.00 33.01 375 CYS A C 1
ATOM 2729 O O . CYS A 1 375 ? 1.397 5.074 1.541 1.00 28.79 375 CYS A O 1
ATOM 2732 N N . VAL A 1 376 ? -0.748 4.803 2.167 1.00 28.66 376 VAL A N 1
ATOM 2733 C CA . VAL A 1 376 ? -0.557 3.440 2.632 1.00 27.69 376 VAL A CA 1
ATOM 2734 C C . VAL A 1 376 ? -1.025 2.433 1.592 1.00 29.35 376 VAL A C 1
ATOM 2735 O O . VAL A 1 376 ? -0.281 1.523 1.225 1.00 27.47 376 VAL A O 1
ATOM 2739 N N . SER A 1 377 ? -2.254 2.593 1.109 1.00 25.89 377 SER A N 1
ATOM 2740 C CA . SER A 1 377 ? -2.760 1.700 0.072 1.00 23.40 377 SER A CA 1
ATOM 2741 C C . SER A 1 377 ? -3.933 2.304 -0.686 1.00 26.14 377 SER A C 1
ATOM 2742 O O . SER A 1 377 ? -4.679 3.129 -0.149 1.00 23.28 377 SER A O 1
ATOM 2745 N N . ILE A 1 378 ? -4.075 1.898 -1.944 1.00 25.86 378 ILE A N 1
ATOM 2746 C CA . ILE A 1 378 ? -5.257 2.247 -2.716 1.00 23.03 378 ILE A CA 1
ATOM 2747 C C . ILE A 1 378 ? -5.954 1.013 -3.278 1.00 25.77 378 ILE A C 1
ATOM 2748 O O . ILE A 1 378 ? -5.345 -0.044 -3.461 1.00 25.51 378 ILE A O 1
ATOM 2753 N N . THR A 1 379 ? -7.250 1.164 -3.519 1.00 23.19 379 THR A N 1
ATOM 2754 C CA . THR A 1 379 ? -8.043 0.186 -4.229 1.00 25.14 379 THR A CA 1
ATOM 2755 C C . THR A 1 379 ? -8.751 0.955 -5.323 1.00 22.81 379 THR A C 1
ATOM 2756 O O . THR A 1 379 ? -9.528 1.864 -5.041 1.00 25.36 379 THR A O 1
ATOM 2760 N N . PRO A 1 380 ? -8.444 0.627 -6.579 1.00 24.22 380 PRO A N 1
ATOM 2761 C CA . PRO A 1 380 ? -8.988 1.385 -7.705 1.00 23.96 380 PRO A CA 1
ATOM 2762 C C . PRO A 1 380 ? -10.412 0.964 -8.025 1.00 27.20 380 PRO A C 1
ATOM 2763 O O . PRO A 1 380 ? -10.790 -0.188 -7.811 1.00 26.94 380 PRO A O 1
ATOM 2767 N N . ILE A 1 381 ? -11.199 1.891 -8.548 1.00 25.19 381 ILE A N 1
ATOM 2768 C CA . ILE A 1 381 ? -12.472 1.512 -9.130 1.00 25.12 381 ILE A CA 1
ATOM 2769 C C . ILE A 1 381 ? -12.214 0.746 -10.421 1.00 35.32 381 ILE A C 1
ATOM 2770 O O . ILE A 1 381 ? -11.411 1.176 -11.255 1.00 30.97 381 ILE A O 1
ATOM 2775 N N . GLU A 1 382 ? -12.888 -0.390 -10.586 1.00 39.71 382 GLU A N 1
ATOM 2776 C CA . GLU A 1 382 ? -12.755 -1.181 -11.810 1.00 35.14 382 GLU A CA 1
ATOM 2777 C C . GLU A 1 382 ? -13.952 -0.953 -12.723 1.00 40.19 382 GLU A C 1
ATOM 2778 O O . GLU A 1 382 ? -14.890 -1.752 -12.748 1.00 35.32 382 GLU A O 1
ATOM 2784 N N . ASN A 1 383 ? -13.907 0.149 -13.465 1.00 37.45 383 ASN A N 1
ATOM 2785 C CA . ASN A 1 383 ? -15.002 0.558 -14.333 1.00 39.03 383 ASN A CA 1
ATOM 2786 C C . ASN A 1 383 ? -14.461 1.427 -15.456 1.00 42.32 383 ASN A C 1
ATOM 2787 O O . ASN A 1 383 ? -13.945 2.512 -15.207 1.00 37.00 383 ASN A O 1
ATOM 2792 N N . SER A 1 384 ? -14.581 0.950 -16.691 1.00 43.61 384 SER A N 1
ATOM 2793 C CA . SER A 1 384 ? -14.007 1.647 -17.841 1.00 43.44 384 SER A CA 1
ATOM 2794 C C . SER A 1 384 ? -14.326 3.146 -17.880 1.00 37.92 384 SER A C 1
ATOM 2795 O O . SER A 1 384 ? -13.441 3.969 -18.134 1.00 38.37 384 SER A O 1
ATOM 2798 N N . VAL A 1 385 ? -15.584 3.494 -17.616 1.00 34.50 385 VAL A N 1
ATOM 2799 C CA . VAL A 1 385 ? -16.059 4.867 -17.782 1.00 38.21 385 VAL A CA 1
ATOM 2800 C C . VAL A 1 385 ? -15.717 5.784 -16.597 1.00 27.57 385 VAL A C 1
ATOM 2801 O O . VAL A 1 385 ? -16.053 6.970 -16.597 1.00 24.97 385 VAL A O 1
ATOM 2805 N N . ILE A 1 386 ? -15.051 5.229 -15.591 1.00 22.91 386 ILE A N 1
ATOM 2806 C CA . ILE A 1 386 ? -14.776 5.951 -14.355 1.00 26.53 386 ILE A CA 1
ATOM 2807 C C . ILE A 1 386 ? -13.296 5.842 -14.002 1.00 24.31 386 ILE A C 1
ATOM 2808 O O . ILE A 1 386 ? -12.703 4.783 -14.182 1.00 27.79 386 ILE A O 1
ATOM 2813 N N . TYR A 1 387 ? -12.694 6.938 -13.543 1.00 22.06 387 TYR A N 1
ATOM 2814 C CA . TYR A 1 387 ? -11.315 6.895 -13.054 1.00 16.91 387 TYR A CA 1
ATOM 2815 C C . TYR A 1 387 ? -11.222 7.449 -11.635 1.00 17.40 387 TYR A C 1
ATOM 2816 O O . TYR A 1 387 ? -11.354 8.648 -11.418 1.00 17.53 387 TYR A O 1
ATOM 2825 N N . GLY A 1 388 ? -10.982 6.575 -10.665 1.00 18.70 388 GLY A N 1
ATOM 2826 C CA . GLY A 1 388 ? -10.867 7.012 -9.288 1.00 16.76 388 GLY A CA 1
ATOM 2827 C C . GLY A 1 388 ? -10.620 5.860 -8.339 1.00 19.01 388 GLY A C 1
ATOM 2828 O O . GLY A 1 388 ? -10.258 4.772 -8.773 1.00 19.41 388 GLY A O 1
ATOM 2829 N N . LEU A 1 389 ? -10.830 6.114 -7.052 1.00 19.76 389 LEU A N 1
ATOM 2830 C CA . LEU A 1 389 ? -10.472 5.189 -5.988 1.00 21.25 389 LEU A CA 1
ATOM 2831 C C . LEU A 1 389 ? -11.686 4.784 -5.142 1.00 21.39 389 LEU A C 1
ATOM 2832 O O . LEU A 1 389 ? -12.509 5.621 -4.779 1.00 22.44 389 LEU A O 1
ATOM 2837 N N . LYS A 1 390 ? -11.785 3.489 -4.859 1.00 23.48 390 LYS A N 1
ATOM 2838 C CA . LYS A 1 390 ? -12.774 2.952 -3.931 1.00 22.37 390 LYS A CA 1
ATOM 2839 C C . LYS A 1 390 ? -12.327 3.218 -2.488 1.00 24.89 390 LYS A C 1
ATOM 2840 O O . LYS A 1 390 ? -13.142 3.447 -1.587 1.00 20.79 390 LYS A O 1
ATOM 2846 N N . SER A 1 391 ? -11.017 3.188 -2.283 1.00 20.91 391 SER A N 1
ATOM 2847 C CA . SER A 1 391 ? -10.444 3.451 -0.971 1.00 23.17 391 SER A CA 1
ATOM 2848 C C . SER A 1 391 ? -9.057 4.031 -1.150 1.00 22.57 391 SER A C 1
ATOM 2849 O O . SER A 1 391 ? -8.361 3.694 -2.105 1.00 21.85 391 SER A O 1
ATOM 2852 N N . PHE A 1 392 ? -8.679 4.898 -0.217 1.00 21.85 392 PHE A N 1
ATOM 2853 C CA . PHE A 1 392 ? -7.422 5.636 -0.262 1.00 22.09 392 PHE A CA 1
ATOM 2854 C C . PHE A 1 392 ? -6.959 5.812 1.191 1.00 23.95 392 PHE A C 1
ATOM 2855 O O . PHE A 1 392 ? -7.311 6.782 1.881 1.00 20.34 392 PHE A O 1
ATOM 2863 N N . ARG A 1 393 ? -6.167 4.854 1.661 1.00 20.45 393 ARG A N 1
ATOM 2864 C CA . ARG A 1 393 ? -5.774 4.845 3.060 1.00 28.18 393 ARG A CA 1
ATOM 2865 C C . ARG A 1 393 ? -4.464 5.582 3.245 1.00 21.22 393 ARG A C 1
ATOM 2866 O O . ARG A 1 393 ? -3.481 5.278 2.578 1.00 25.42 393 ARG A O 1
ATOM 2874 N N . VAL A 1 394 ? -4.484 6.571 4.130 1.00 25.60 394 VAL A N 1
ATOM 2875 C CA . VAL A 1 394 ? -3.309 7.393 4.398 1.00 26.00 394 VAL A CA 1
ATOM 2876 C C . VAL A 1 394 ? -2.953 7.358 5.880 1.00 28.93 394 VAL A C 1
ATOM 2877 O O . VAL A 1 394 ? -3.792 7.047 6.729 1.00 31.18 394 VAL A O 1
ATOM 2881 N N . LYS A 1 395 ? -1.697 7.667 6.183 1.00 30.06 395 LYS A N 1
ATOM 2882 C CA . LYS A 1 395 ? -1.245 7.722 7.570 1.00 31.19 395 LYS A CA 1
ATOM 2883 C C . LYS A 1 395 ? -0.538 9.041 7.849 1.00 32.14 395 LYS A C 1
ATOM 2884 O O . LYS A 1 395 ? -0.034 9.698 6.931 1.00 30.30 395 LYS A O 1
ATOM 2890 N N . MET A 1 396 ? -0.520 9.432 9.118 1.00 28.91 396 MET A N 1
ATOM 2891 C CA . MET A 1 396 ? 0.180 10.630 9.549 1.00 34.42 396 MET A CA 1
ATOM 2892 C C . MET A 1 396 ? 1.662 10.319 9.717 1.00 30.35 396 MET A C 1
ATOM 2893 O O . MET A 1 396 ? 2.521 11.184 9.605 1.00 33.92 396 MET A O 1
#

Secondary structure (DSSP, 8-state):
-TT--HHHHHHHHHH-SEEEETTTTEEEE-SHHHHHHHHH-TTTEE-----GGGG--TTHHHHHHHHHGGGS-HHHHHHHHHHHHHHHHHHHHHHTT-SEEEHIIIIITHHHHHHHHHHTT--GGGHHHHHHHHHHHT----S-SSSTHHHHHHHHHHHHHHHHHHHHHHHHHHHHS--SSHHHHHH------HHHHHHHHHHHHHHHHHHHHHHHHHHHHHHHHSTTHHHHHHH-GGGHHHHHHHHHHHS-S---EEEEESS-EEETTEEEPTT-EEEE-HHHHTT-TTTSSSTTS--TT--S----TT--STTS-TTHHHHHHHHHHHHHHHHHH-S--EEEEEEE---TT--SEEEEEEE-

CATH classification: 1.10.630.10

Sequence (364 aa):
DAYHPFPWYESMRKDAPVSFDEENQVWSVFLYDDVKKVVGDKELFSSCMGNSIINMDPPKHTKIRSVVNKAFTPRVMKQWEPRIQEITDELIQKFQGRSEFDLVHDFSYPLPVIVISELLGVPSAHMEQFKAWSDLLVSTPKDKSEEAEKAFLEERDKCEEELAAFFAGIIEEKRNKPEQDIISILVEGEKLSGEELIPFCTLLLVAGNETTTNLISNAMYSILETPGVYEEELRSHPELMPQAVEEALRFRAPAPVLRRIAKRDTEIGGHLIKEGDMVLAFVASANRDEAKFDRPHMFDIRRHPNPHIAFGHGIHFCLGAPLARLEANIALTSLISAFPHMECVSITPIENSVIYGLKSFRVKM